Protein AF-A0A8T0E611-F1 (afdb_monomer_lite)

InterPro domains:
  IPR002110 Ankyrin repeat [PF00023] (2-30)
  IPR002110 Ankyrin repeat [PS50088] (1-30)
  IPR002110 Ankyrin repeat [SM00248] (1-27)
  IPR002110 Ankyrin repeat [SM00248] (32-62)
  IPR002110 Ankyrin repeat [SM00248] (132-163)
  IPR036770 Ankyrin repeat-containing domain superfamily [G3DSA:1.25.40.20] (1-209)
  IPR036770 Ankyrin repeat-containing domain superfamily [SSF48403] (2-175)

Secondary structure (DSSP, 8-state):
-HHHHH-TT--HHHHHHHHHTT--TT---TTSS--HHHHHHHSS--HHHHHHHHHTT--SS-SSTT--HHHHHHH-S---TTHHHHHHHHHHH-GGGS-TTHHHHHHHTT--HHHHHHHHHTT--SS---TTS--HHHHHHHSTTTSHHHHHHHHHTT----S-HHHHHHHHHHHHHH---HHHHHHHHHHHHHHHHHH--S---------TT-HHHHHHHHHHHHHHHHHHH-EEE-TTT--EEEHHHHHH--S-HHHHHHHHHHHHHHHHTTS-TTTHHHHHHTS-HHHHHHHHHTS--EEEE-SSS-EEEEPPTTTHHHHHTTS-HHHHHHHHHHS--

Structure (mmCIF, N/CA/C/O backbone):
data_AF-A0A8T0E611-F1
#
_entry.id   AF-A0A8T0E611-F1
#
loop_
_atom_site.group_PDB
_atom_site.id
_atom_site.type_symbol
_atom_site.label_atom_id
_atom_site.label_alt_id
_atom_site.label_comp_id
_atom_site.label_asym_id
_atom_site.label_entity_id
_atom_site.label_seq_id
_atom_site.pdbx_PDB_ins_code
_atom_site.Cartn_x
_atom_site.Cartn_y
_atom_site.Cartn_z
_atom_site.occupancy
_atom_site.B_iso_or_equiv
_atom_site.auth_seq_id
_atom_site.auth_comp_id
_atom_site.auth_asym_id
_atom_site.auth_atom_id
_atom_site.pdbx_PDB_model_num
ATOM 1 N N . MET A 1 1 ? 19.103 -3.761 -31.354 1.00 86.94 1 MET A N 1
ATOM 2 C CA . MET A 1 1 ? 18.089 -3.719 -30.275 1.00 86.94 1 MET A CA 1
ATOM 3 C C . MET A 1 1 ? 18.697 -3.324 -28.928 1.00 86.94 1 MET A C 1
ATOM 5 O O . MET A 1 1 ? 18.517 -2.177 -28.542 1.00 86.94 1 MET A O 1
ATOM 9 N N . HIS A 1 2 ? 19.496 -4.170 -28.261 1.00 87.31 2 HIS A N 1
ATOM 10 C CA . HIS A 1 2 ? 20.087 -3.857 -26.938 1.00 87.31 2 HIS A CA 1
ATOM 11 C C . HIS A 1 2 ? 20.860 -2.527 -26.883 1.00 87.31 2 HIS A C 1
ATOM 13 O O . HIS A 1 2 ? 20.601 -1.705 -26.011 1.00 87.31 2 HIS A O 1
ATOM 19 N N . LEU A 1 3 ? 21.747 -2.264 -27.855 1.00 86.12 3 LEU A N 1
ATOM 20 C CA . LEU A 1 3 ? 22.524 -1.013 -27.910 1.00 86.12 3 LEU A CA 1
ATOM 21 C C . LEU A 1 3 ? 21.644 0.241 -28.025 1.00 86.12 3 LEU A C 1
ATOM 23 O O . LEU A 1 3 ? 21.944 1.270 -27.424 1.00 86.12 3 LEU A O 1
ATOM 27 N N . ALA A 1 4 ? 20.539 0.149 -28.768 1.00 86.31 4 ALA A N 1
ATOM 28 C CA . ALA A 1 4 ? 19.575 1.239 -28.871 1.00 86.31 4 ALA A CA 1
ATOM 29 C C . ALA A 1 4 ? 18.838 1.455 -27.539 1.00 86.31 4 ALA A C 1
ATOM 31 O O . ALA A 1 4 ? 18.597 2.600 -27.163 1.00 86.31 4 ALA A O 1
ATOM 32 N N . ALA A 1 5 ? 18.556 0.376 -26.798 1.00 85.44 5 ALA A N 1
ATOM 33 C CA . ALA A 1 5 ? 17.885 0.438 -25.504 1.00 85.44 5 ALA A CA 1
ATOM 34 C C . ALA A 1 5 ? 18.739 1.085 -24.396 1.00 85.44 5 ALA A C 1
ATOM 36 O O . ALA A 1 5 ? 18.221 1.851 -23.588 1.00 85.44 5 ALA A O 1
ATOM 37 N N . ILE A 1 6 ? 20.055 0.834 -24.382 1.00 83.81 6 ILE A N 1
ATOM 38 C CA . ILE A 1 6 ? 20.980 1.407 -23.382 1.00 83.81 6 ILE A CA 1
ATOM 39 C C . ILE A 1 6 ? 21.506 2.802 -23.749 1.00 83.81 6 ILE A C 1
ATOM 41 O O . ILE A 1 6 ? 22.234 3.419 -22.965 1.00 83.81 6 ILE A O 1
ATOM 45 N N . ASN A 1 7 ? 21.193 3.310 -24.944 1.00 78.06 7 ASN A N 1
ATOM 46 C CA . ASN A 1 7 ? 21.772 4.551 -25.442 1.00 78.06 7 ASN A CA 1
ATOM 47 C C . ASN A 1 7 ? 21.405 5.736 -24.533 1.00 78.06 7 ASN A C 1
ATOM 49 O O . ASN A 1 7 ? 20.235 6.103 -24.401 1.00 78.06 7 ASN A O 1
ATOM 53 N N . LYS A 1 8 ? 22.421 6.402 -23.965 1.00 66.25 8 LYS A N 1
ATOM 54 C CA . LYS A 1 8 ? 22.270 7.562 -23.070 1.00 66.25 8 LYS A CA 1
ATOM 55 C C . LYS A 1 8 ? 21.576 8.760 -23.723 1.00 66.25 8 LYS A C 1
ATOM 57 O O . LYS A 1 8 ? 20.891 9.480 -23.004 1.00 66.25 8 LYS A O 1
ATOM 62 N N . ARG A 1 9 ? 21.640 8.923 -25.050 1.00 66.88 9 ARG A N 1
ATOM 63 C CA . ARG A 1 9 ? 20.983 10.026 -25.784 1.00 66.88 9 ARG A CA 1
ATOM 64 C C . ARG A 1 9 ? 19.496 9.800 -26.060 1.00 66.88 9 ARG A C 1
ATOM 66 O O . ARG A 1 9 ? 18.763 10.759 -26.210 1.00 66.88 9 ARG A O 1
ATOM 73 N N . GLY A 1 10 ? 19.021 8.554 -25.971 1.00 59.50 10 GLY A N 1
ATOM 74 C CA . GLY A 1 10 ? 17.580 8.265 -25.954 1.00 59.50 10 GLY A CA 1
ATOM 75 C C . GLY A 1 10 ? 16.944 8.304 -27.321 1.00 59.50 10 GLY A C 1
ATOM 76 O O . GLY A 1 10 ? 15.850 8.830 -27.466 1.00 59.50 10 GLY A O 1
ATOM 77 N N . ASN A 1 11 ? 17.623 7.726 -28.305 1.00 71.12 11 ASN A N 1
ATOM 78 C CA . ASN A 1 11 ? 17.133 7.701 -29.670 1.00 71.12 11 ASN A CA 1
ATOM 79 C C . ASN A 1 11 ? 16.006 6.666 -29.794 1.00 71.12 11 ASN A C 1
ATOM 81 O O . ASN A 1 11 ? 16.204 5.580 -30.340 1.00 71.12 11 ASN A O 1
ATOM 85 N N . VAL A 1 12 ? 14.825 7.019 -29.281 1.00 84.44 12 VAL A N 1
ATOM 86 C CA . VAL A 1 12 ? 13.564 6.312 -29.540 1.00 84.44 12 VAL A CA 1
ATOM 87 C C . VAL A 1 12 ? 13.392 6.133 -31.045 1.00 84.44 12 VAL A C 1
ATOM 89 O O . VAL A 1 12 ? 12.968 5.073 -31.479 1.00 84.44 12 VAL A O 1
ATOM 92 N N . ASP A 1 13 ? 13.824 7.108 -31.843 1.00 87.44 13 ASP A N 1
ATOM 93 C CA . ASP A 1 13 ? 13.774 7.043 -33.303 1.00 87.44 13 ASP A CA 1
ATOM 94 C C . ASP A 1 13 ? 14.626 5.907 -33.875 1.00 87.44 13 ASP A C 1
ATOM 96 O O . ASP A 1 13 ? 14.167 5.192 -34.760 1.00 87.44 13 ASP A O 1
ATOM 100 N N . ILE A 1 14 ? 15.819 5.651 -33.319 1.00 88.12 14 ILE A N 1
ATOM 101 C CA . ILE A 1 14 ? 16.613 4.474 -33.710 1.00 88.12 14 ILE A CA 1
ATOM 102 C C . ILE A 1 14 ? 15.852 3.198 -33.350 1.00 88.12 14 ILE A C 1
ATOM 104 O O . ILE A 1 14 ? 15.806 2.277 -34.159 1.00 88.12 14 ILE A O 1
ATOM 108 N N . MET A 1 15 ? 15.239 3.134 -32.164 1.00 90.12 15 MET A N 1
ATOM 109 C CA . MET A 1 15 ? 14.447 1.963 -31.781 1.00 90.12 15 MET A CA 1
ATOM 110 C C . MET A 1 15 ? 13.257 1.755 -32.727 1.00 90.12 15 MET A C 1
ATOM 112 O O . MET A 1 15 ? 13.060 0.646 -33.211 1.00 90.12 15 MET A O 1
ATOM 116 N N . LYS A 1 16 ? 12.521 2.819 -33.062 1.00 90.06 16 LYS A N 1
ATOM 117 C CA . LYS A 1 16 ? 11.403 2.792 -34.015 1.00 90.06 16 LYS A CA 1
ATOM 118 C C . LYS A 1 16 ? 11.841 2.320 -35.396 1.00 90.06 16 LYS A C 1
ATOM 120 O O . LYS A 1 16 ? 11.176 1.476 -35.983 1.00 90.06 16 LYS A O 1
ATOM 125 N N . VAL A 1 17 ? 12.968 2.824 -35.904 1.00 91.81 17 VAL A N 1
ATOM 126 C CA . VAL A 1 17 ? 13.537 2.388 -37.188 1.00 91.81 17 VAL A CA 1
ATOM 127 C C . VAL A 1 17 ? 13.903 0.905 -37.135 1.00 91.81 17 VAL A C 1
ATOM 129 O O . VAL A 1 17 ? 13.525 0.160 -38.033 1.00 91.81 17 VAL A O 1
ATOM 132 N N . LEU A 1 18 ? 14.582 0.455 -36.076 1.00 90.94 18 LEU A N 1
ATOM 133 C CA . LEU A 1 18 ? 14.954 -0.953 -35.928 1.00 90.94 18 LEU A CA 1
ATOM 134 C C . LEU A 1 18 ? 13.725 -1.867 -35.892 1.00 90.94 18 LEU A C 1
ATOM 136 O O . LEU A 1 18 ? 13.717 -2.872 -36.592 1.00 90.94 18 LEU A O 1
ATOM 140 N N . ILE A 1 19 ? 12.687 -1.507 -35.134 1.00 92.69 19 ILE A N 1
ATOM 141 C CA . ILE A 1 19 ? 11.427 -2.265 -35.077 1.00 92.69 19 ILE A CA 1
ATOM 142 C C . ILE A 1 19 ? 10.740 -2.269 -36.449 1.00 92.69 19 ILE A C 1
ATOM 144 O O . ILE A 1 19 ? 10.344 -3.328 -36.930 1.00 92.69 19 ILE A O 1
ATOM 148 N N . LYS A 1 20 ? 10.671 -1.112 -37.125 1.00 93.44 20 LYS A N 1
ATOM 149 C CA . LYS A 1 20 ? 10.075 -0.972 -38.465 1.00 93.44 20 LYS A CA 1
ATOM 150 C C . LYS A 1 20 ? 10.719 -1.901 -39.499 1.00 93.44 20 LYS A C 1
ATOM 152 O O . LYS A 1 20 ? 10.018 -2.409 -40.365 1.00 93.44 20 LYS A O 1
ATOM 157 N N . TYR A 1 21 ? 12.028 -2.131 -39.408 1.00 94.44 21 TYR A N 1
ATOM 158 C CA . TYR A 1 21 ? 12.766 -3.033 -40.300 1.00 94.44 21 TYR A CA 1
ATOM 159 C C . TYR A 1 21 ? 12.897 -4.472 -39.754 1.00 94.44 21 TYR A C 1
ATOM 161 O O . TYR A 1 21 ? 13.806 -5.197 -40.149 1.00 94.44 21 TYR A O 1
ATOM 169 N N . GLY A 1 22 ? 12.000 -4.905 -38.858 1.00 90.94 22 GLY A N 1
ATOM 170 C CA . GLY A 1 22 ? 11.921 -6.298 -38.389 1.00 90.94 22 GLY A CA 1
ATOM 171 C C . GLY A 1 22 ? 12.819 -6.636 -37.194 1.00 90.94 22 GLY A C 1
ATOM 172 O O . GLY A 1 22 ? 13.075 -7.805 -36.912 1.00 90.94 22 GLY A O 1
ATOM 173 N N . GLY A 1 23 ? 13.322 -5.633 -36.475 1.00 91.81 23 GLY A N 1
ATOM 174 C CA . GLY A 1 23 ? 14.107 -5.832 -35.261 1.00 91.81 23 GLY A CA 1
ATOM 175 C C . GLY A 1 23 ? 13.299 -6.528 -34.164 1.00 91.81 23 GLY A C 1
ATOM 176 O O . GLY A 1 23 ? 12.267 -6.027 -33.726 1.00 91.81 23 GLY A O 1
ATOM 177 N N . ASN A 1 24 ? 13.802 -7.660 -33.669 1.00 91.88 24 ASN A N 1
ATOM 178 C CA . ASN A 1 24 ? 13.136 -8.432 -32.620 1.00 91.88 24 ASN A CA 1
ATOM 179 C C . ASN A 1 24 ? 13.160 -7.693 -31.263 1.00 91.88 24 ASN A C 1
ATOM 181 O O . ASN A 1 24 ? 14.212 -7.559 -30.631 1.00 91.88 24 ASN A O 1
ATOM 185 N N . VAL A 1 25 ? 11.992 -7.236 -30.798 1.00 92.62 25 VAL A N 1
ATOM 186 C CA . VAL A 1 25 ? 11.807 -6.537 -29.507 1.00 92.62 25 VAL A CA 1
ATOM 187 C C . VAL A 1 25 ? 12.096 -7.410 -28.285 1.00 92.62 25 VAL A C 1
ATOM 189 O O . VAL A 1 25 ? 12.438 -6.883 -27.228 1.00 92.62 25 VAL A O 1
ATOM 192 N N . ASN A 1 26 ? 12.030 -8.731 -28.455 1.00 92.44 26 ASN A N 1
ATOM 193 C CA . ASN A 1 26 ? 12.246 -9.745 -27.425 1.00 92.44 26 ASN A CA 1
ATOM 194 C C . ASN A 1 26 ? 13.590 -10.459 -27.580 1.00 92.44 26 ASN A C 1
ATOM 196 O O . ASN A 1 26 ? 13.797 -11.516 -26.989 1.00 92.44 26 ASN A O 1
ATOM 200 N N . LEU A 1 27 ? 14.505 -9.896 -28.378 1.00 91.62 27 LEU A N 1
ATOM 201 C CA . LEU A 1 27 ? 15.861 -10.418 -28.496 1.00 91.62 27 LEU A CA 1
ATOM 202 C C . LEU A 1 27 ? 16.497 -10.508 -27.104 1.00 91.62 27 LEU A C 1
ATOM 204 O O . LEU A 1 27 ? 16.395 -9.570 -26.320 1.00 91.62 27 LEU A O 1
ATOM 208 N N . VAL A 1 28 ? 17.142 -11.624 -26.792 1.00 90.62 28 VAL A N 1
ATOM 209 C CA . VAL A 1 28 ? 17.915 -11.763 -25.556 1.00 90.62 28 VAL A CA 1
ATOM 210 C C . VAL A 1 28 ? 19.383 -11.452 -25.821 1.00 90.62 28 VAL A C 1
ATOM 212 O O . VAL A 1 28 ? 19.889 -11.653 -26.927 1.00 90.62 28 VAL A O 1
ATOM 215 N N . ASP A 1 29 ? 20.064 -10.917 -24.813 1.00 86.69 29 ASP A N 1
ATOM 216 C CA . ASP A 1 29 ? 21.496 -10.658 -24.884 1.00 86.69 29 ASP A CA 1
ATOM 217 C C . ASP A 1 29 ? 22.313 -11.966 -24.837 1.00 86.69 29 ASP A C 1
ATOM 219 O O . ASP A 1 29 ? 21.770 -13.070 -24.821 1.00 86.69 29 ASP A O 1
ATOM 223 N N . ARG A 1 30 ? 23.648 -11.861 -24.798 1.00 86.81 30 ARG A N 1
ATOM 224 C CA . ARG A 1 30 ? 24.531 -13.044 -24.771 1.00 86.81 30 ARG A CA 1
ATOM 225 C C . ARG A 1 30 ? 24.310 -13.946 -23.554 1.00 86.81 30 ARG A C 1
ATOM 227 O O . ARG A 1 30 ? 24.648 -15.120 -23.628 1.00 86.81 30 ARG A O 1
ATOM 234 N N . SER A 1 31 ? 23.785 -13.405 -22.454 1.00 83.56 31 SER A N 1
ATOM 235 C CA . SER A 1 31 ? 23.473 -14.189 -21.256 1.00 83.56 31 SER A CA 1
ATOM 236 C C . SER A 1 31 ? 22.164 -14.970 -21.386 1.00 83.56 31 SER A C 1
ATOM 238 O O . SER A 1 31 ? 21.896 -15.850 -20.577 1.00 83.56 31 SER A O 1
ATOM 240 N N . GLY A 1 32 ? 21.333 -14.637 -22.378 1.00 83.75 32 GLY A N 1
ATOM 241 C CA . GLY A 1 32 ? 19.985 -15.176 -22.517 1.00 83.75 32 GLY A CA 1
ATOM 242 C C . GLY A 1 32 ? 18.980 -14.584 -21.526 1.00 83.75 32 GLY A C 1
ATOM 243 O O . GLY A 1 32 ? 17.798 -14.892 -21.623 1.00 83.75 32 GLY A O 1
ATOM 244 N N . CYS A 1 33 ? 19.411 -13.723 -20.597 1.00 82.75 33 CYS A N 1
ATOM 245 C CA . CYS A 1 33 ? 18.589 -13.258 -19.479 1.00 82.75 33 CYS A CA 1
ATOM 246 C C . CYS A 1 33 ? 17.993 -11.862 -19.683 1.00 82.75 33 CYS A C 1
ATOM 248 O O . CYS A 1 33 ? 17.005 -11.530 -19.030 1.00 82.75 33 CYS A O 1
ATOM 250 N N . ILE A 1 34 ? 18.582 -11.023 -20.543 1.00 86.06 34 ILE A N 1
ATOM 251 C CA . ILE A 1 34 ? 18.223 -9.601 -20.630 1.00 86.06 34 ILE A CA 1
ATOM 252 C C . ILE A 1 34 ? 17.588 -9.292 -21.983 1.00 86.06 34 ILE A C 1
ATOM 254 O O . ILE A 1 34 ? 18.196 -9.554 -23.014 1.00 86.06 34 ILE A O 1
ATOM 258 N N . THR A 1 35 ? 16.404 -8.672 -21.989 1.00 90.94 35 THR A N 1
ATOM 259 C CA . THR A 1 35 ? 15.732 -8.155 -23.197 1.00 90.94 35 THR A CA 1
ATOM 260 C C . THR A 1 35 ? 15.985 -6.646 -23.380 1.00 90.94 35 THR A C 1
ATOM 262 O O . THR A 1 35 ? 16.411 -5.967 -22.436 1.00 90.94 35 THR A O 1
ATOM 265 N N . PRO A 1 36 ? 15.710 -6.056 -24.564 1.00 90.56 36 PRO A N 1
ATOM 266 C CA . PRO A 1 36 ? 15.762 -4.611 -24.770 1.00 90.56 36 PRO A CA 1
ATOM 267 C C . PRO A 1 36 ? 14.963 -3.820 -23.731 1.00 90.56 36 PRO A C 1
ATOM 269 O O . PRO A 1 36 ? 15.430 -2.772 -23.285 1.00 90.56 36 PRO A O 1
ATOM 272 N N . LEU A 1 37 ? 13.803 -4.332 -23.309 1.00 91.12 37 LEU A N 1
ATOM 273 C CA . LEU A 1 37 ? 12.993 -3.714 -22.261 1.00 91.12 37 LEU A CA 1
ATOM 274 C C . LEU A 1 37 ? 13.735 -3.686 -20.919 1.00 91.12 37 LEU A C 1
ATOM 276 O O . LEU A 1 37 ? 13.868 -2.617 -20.327 1.00 91.12 37 LEU A O 1
ATOM 280 N N . LEU A 1 38 ? 14.287 -4.819 -20.474 1.00 89.12 38 LEU A N 1
ATOM 281 C CA . LEU A 1 38 ? 15.023 -4.904 -19.205 1.00 89.12 38 LEU A CA 1
ATOM 282 C C . LEU A 1 38 ? 16.253 -3.974 -19.193 1.00 89.12 38 LEU A C 1
ATOM 284 O O . LEU A 1 38 ? 16.520 -3.300 -18.198 1.00 89.12 38 LEU A O 1
ATOM 288 N N . HIS A 1 39 ? 16.958 -3.828 -20.321 1.00 87.50 39 HIS A N 1
ATOM 289 C CA . HIS A 1 39 ? 18.024 -2.828 -20.443 1.00 87.50 39 HIS A CA 1
ATOM 290 C C . HIS A 1 39 ? 17.529 -1.387 -20.316 1.00 87.50 39 HIS A C 1
ATOM 292 O O . HIS A 1 39 ? 18.175 -0.589 -19.631 1.00 87.50 39 HIS A O 1
ATOM 298 N N . ALA A 1 40 ? 16.418 -1.045 -20.971 1.00 87.69 40 ALA A N 1
ATOM 299 C CA . ALA A 1 40 ? 15.836 0.291 -20.895 1.00 87.69 40 ALA A CA 1
ATOM 300 C C . ALA A 1 40 ? 15.398 0.633 -19.459 1.00 87.69 40 ALA A C 1
ATOM 302 O O . ALA A 1 40 ? 15.594 1.764 -19.010 1.00 87.69 40 ALA A O 1
ATOM 303 N N . LEU A 1 41 ? 14.885 -0.355 -18.718 1.00 87.38 41 LEU A N 1
ATOM 304 C CA . LEU A 1 41 ? 14.546 -0.228 -17.299 1.00 87.38 41 LEU A CA 1
ATOM 305 C C . LEU A 1 41 ? 15.803 -0.060 -16.436 1.00 87.38 41 LEU A C 1
ATOM 307 O O . LEU A 1 41 ? 15.844 0.799 -15.569 1.00 87.38 41 LEU A O 1
ATOM 311 N N . SER A 1 42 ? 16.897 -0.759 -16.735 1.00 81.94 42 SER A N 1
ATOM 312 C CA . SER A 1 42 ? 18.145 -0.618 -15.968 1.00 81.94 42 SER A CA 1
ATOM 313 C C . SER A 1 42 ? 18.835 0.761 -16.096 1.00 81.94 42 SER A C 1
ATOM 315 O O . SER A 1 42 ? 19.728 1.085 -15.310 1.00 81.94 42 SER A O 1
ATOM 317 N N . LYS A 1 43 ? 18.474 1.599 -17.088 1.00 73.69 43 LYS A N 1
ATOM 318 C CA . LYS A 1 43 ? 19.188 2.854 -17.415 1.00 73.69 43 LYS A CA 1
ATOM 319 C C . LYS A 1 43 ? 18.261 4.075 -17.537 1.00 73.69 43 LYS A C 1
ATOM 321 O O . LYS A 1 43 ? 17.714 4.344 -18.602 1.00 73.69 43 LYS A O 1
ATOM 326 N N . ARG A 1 44 ? 18.211 4.909 -16.483 1.00 68.12 44 ARG A N 1
ATOM 327 C CA . ARG A 1 44 ? 17.623 6.278 -16.453 1.00 68.12 44 ARG A CA 1
ATOM 328 C C . ARG A 1 44 ? 16.171 6.408 -16.973 1.00 68.12 44 ARG A C 1
ATOM 330 O O . ARG A 1 44 ? 15.765 7.513 -17.318 1.00 68.12 44 ARG A O 1
ATOM 337 N N . TYR A 1 45 ? 15.409 5.313 -17.013 1.00 67.75 45 TYR A N 1
ATOM 338 C CA . TYR A 1 45 ? 13.959 5.251 -17.259 1.00 67.75 45 TYR A CA 1
ATOM 339 C C . TYR A 1 45 ? 13.444 6.174 -18.366 1.00 67.75 45 TYR A C 1
ATOM 341 O O . TYR A 1 45 ? 12.753 7.167 -18.129 1.00 67.75 45 TYR A O 1
ATOM 349 N N . LYS A 1 46 ? 13.759 5.839 -19.617 1.00 79.44 46 LYS A N 1
ATOM 350 C CA . LYS A 1 46 ? 13.221 6.577 -20.765 1.00 79.44 46 LYS A CA 1
ATOM 351 C C . LYS A 1 46 ? 11.799 6.135 -21.029 1.00 79.44 46 LYS A C 1
ATOM 353 O O . LYS A 1 46 ? 11.577 5.256 -21.856 1.00 79.44 46 LYS A O 1
ATOM 358 N N . ILE A 1 47 ? 10.851 6.762 -20.340 1.00 85.50 47 ILE A N 1
ATOM 359 C CA . ILE A 1 47 ? 9.430 6.408 -20.415 1.00 85.50 47 ILE A CA 1
ATOM 360 C C . ILE A 1 47 ? 8.934 6.293 -21.863 1.00 85.50 47 ILE A C 1
ATOM 362 O O . ILE A 1 47 ? 8.262 5.326 -22.193 1.00 85.50 47 ILE A O 1
ATOM 366 N N . VAL A 1 48 ? 9.338 7.203 -22.757 1.00 88.06 48 VAL A N 1
ATOM 367 C CA . VAL A 1 48 ? 8.938 7.165 -24.177 1.00 88.06 48 VAL A CA 1
ATOM 368 C C . VAL A 1 48 ? 9.460 5.909 -24.884 1.00 88.06 48 VAL A C 1
ATOM 370 O O . VAL A 1 48 ? 8.722 5.270 -25.625 1.00 88.06 48 VAL A O 1
ATOM 373 N N . LEU A 1 49 ? 10.712 5.517 -24.625 1.00 89.06 49 LEU A N 1
ATOM 374 C CA . LEU A 1 49 ? 11.293 4.289 -25.172 1.00 89.06 49 LEU A CA 1
ATOM 375 C C . LEU A 1 49 ? 10.598 3.044 -24.610 1.00 89.06 49 LEU A C 1
ATOM 377 O O . LEU A 1 49 ? 10.323 2.113 -25.356 1.00 89.06 49 LEU A O 1
ATOM 381 N N . ILE A 1 50 ? 10.322 3.032 -23.304 1.00 90.00 50 ILE A N 1
ATOM 382 C CA . ILE A 1 50 ? 9.654 1.918 -22.622 1.00 90.00 50 ILE A CA 1
ATOM 383 C C . ILE A 1 50 ? 8.240 1.736 -23.180 1.00 90.00 50 ILE A C 1
ATOM 385 O O . ILE A 1 50 ? 7.884 0.630 -23.573 1.00 90.00 50 ILE A O 1
ATOM 389 N N . LYS A 1 51 ? 7.471 2.825 -23.305 1.00 90.25 51 LYS A N 1
ATOM 390 C CA . LYS A 1 51 ? 6.137 2.814 -23.921 1.00 90.25 51 LYS A CA 1
ATOM 391 C C . LYS A 1 51 ? 6.177 2.295 -25.352 1.00 90.25 51 LYS A C 1
ATOM 393 O O . LYS A 1 51 ? 5.342 1.478 -25.720 1.00 90.25 51 LYS A O 1
ATOM 398 N N . GLU A 1 52 ? 7.157 2.728 -26.143 1.00 91.00 52 GLU A N 1
ATOM 399 C CA . GLU A 1 52 ? 7.323 2.241 -27.513 1.00 91.00 52 GLU A CA 1
ATOM 400 C C . GLU A 1 52 ? 7.628 0.736 -27.544 1.00 91.00 52 GLU A C 1
ATOM 402 O O . GLU A 1 52 ? 7.019 0.006 -28.319 1.00 91.00 52 GLU A O 1
ATOM 407 N N . LEU A 1 53 ? 8.521 0.242 -26.681 1.00 91.62 53 LEU A N 1
ATOM 408 C CA . LEU A 1 53 ? 8.836 -1.188 -26.599 1.00 91.62 53 LEU A CA 1
ATOM 409 C C . LEU A 1 53 ? 7.608 -2.019 -26.201 1.00 91.62 53 LEU A C 1
ATOM 411 O O . LEU A 1 53 ? 7.304 -2.998 -26.877 1.00 91.62 53 LEU A O 1
ATOM 415 N N . ILE A 1 54 ? 6.876 -1.610 -25.159 1.00 92.12 54 ILE A N 1
ATOM 416 C CA . ILE A 1 54 ? 5.658 -2.301 -24.703 1.00 92.12 54 ILE A CA 1
ATOM 417 C C . ILE A 1 54 ? 4.599 -2.309 -25.813 1.00 92.12 54 ILE A C 1
ATOM 419 O O . ILE A 1 54 ? 4.052 -3.362 -26.133 1.00 92.12 54 ILE A O 1
ATOM 423 N N . LYS A 1 55 ? 4.369 -1.163 -26.471 1.00 91.94 55 LYS A N 1
ATOM 424 C CA . LYS A 1 55 ? 3.411 -1.037 -27.582 1.00 91.94 55 LYS A CA 1
ATOM 425 C C . LYS A 1 55 ? 3.733 -1.971 -28.751 1.00 91.94 55 LYS A C 1
ATOM 427 O O . LYS A 1 55 ? 2.818 -2.450 -29.412 1.00 91.94 55 LYS A O 1
ATOM 432 N N . ASN A 1 56 ? 5.013 -2.234 -29.002 1.00 92.00 56 ASN A N 1
ATOM 433 C CA . ASN A 1 56 ? 5.465 -3.132 -30.063 1.00 92.00 56 ASN A CA 1
ATOM 434 C C . ASN A 1 56 ? 5.653 -4.589 -29.587 1.00 92.00 56 ASN A C 1
ATOM 436 O O . ASN A 1 56 ? 6.349 -5.355 -30.247 1.00 92.00 56 ASN A O 1
ATOM 440 N N . GLY A 1 57 ? 5.042 -4.988 -28.464 1.00 90.38 57 GLY A N 1
ATOM 441 C CA . GLY A 1 57 ? 4.999 -6.386 -28.019 1.00 90.38 57 GLY A CA 1
ATOM 442 C C . GLY A 1 57 ? 6.227 -6.854 -27.235 1.00 90.38 57 GLY A C 1
ATOM 443 O O . GLY A 1 57 ? 6.545 -8.047 -27.243 1.00 90.38 57 GLY A O 1
ATOM 444 N N . ALA A 1 58 ? 6.941 -5.940 -26.568 1.00 91.81 58 ALA A N 1
ATOM 445 C CA . ALA A 1 58 ? 7.995 -6.334 -25.641 1.00 91.81 58 ALA A CA 1
ATOM 446 C C . ALA A 1 58 ? 7.422 -7.178 -24.489 1.00 91.81 58 ALA A C 1
ATOM 448 O O . ALA A 1 58 ? 6.488 -6.776 -23.797 1.00 91.81 58 ALA A O 1
ATOM 449 N N . SER A 1 59 ? 8.022 -8.344 -24.277 1.00 88.31 59 SER A N 1
ATOM 450 C CA . SER A 1 59 ? 7.672 -9.301 -23.239 1.00 88.31 59 SER A CA 1
ATOM 451 C C . SER A 1 59 ? 7.903 -8.698 -21.860 1.00 88.31 59 SER A C 1
ATOM 453 O O . SER A 1 59 ? 9.005 -8.247 -21.538 1.00 88.31 59 SER A O 1
ATOM 455 N N . LEU A 1 60 ? 6.856 -8.747 -21.038 1.00 87.25 60 LEU A N 1
ATOM 456 C CA . LEU A 1 60 ? 6.898 -8.350 -19.634 1.00 87.25 60 LEU A CA 1
ATOM 457 C C . LEU A 1 60 ? 7.352 -9.494 -18.717 1.00 87.25 60 LEU A C 1
ATOM 459 O O . LEU A 1 60 ? 7.724 -9.250 -17.577 1.00 87.25 60 LEU A O 1
ATOM 463 N N . SER A 1 61 ? 7.390 -10.734 -19.199 1.00 80.19 61 SER A N 1
ATOM 464 C CA . SER A 1 61 ? 8.129 -11.799 -18.521 1.00 80.19 61 SER A CA 1
ATOM 465 C C . SER A 1 61 ? 9.603 -11.705 -18.893 1.00 80.19 61 SER A C 1
ATOM 467 O O . SER A 1 61 ? 9.932 -11.575 -20.080 1.00 80.19 61 SER A O 1
ATOM 469 N N . ALA A 1 62 ? 10.499 -11.792 -17.910 1.00 69.00 62 ALA A N 1
ATOM 470 C CA . ALA A 1 62 ? 11.899 -11.995 -18.237 1.00 69.00 62 ALA A CA 1
ATOM 471 C C . ALA A 1 62 ? 12.145 -13.455 -18.653 1.00 69.00 62 ALA A C 1
ATOM 473 O O . ALA A 1 62 ? 11.427 -14.358 -18.220 1.00 69.00 62 ALA A O 1
ATOM 474 N N . PRO A 1 63 ? 13.197 -13.702 -19.446 1.00 69.12 63 PRO A N 1
ATOM 475 C CA . PRO A 1 63 ? 13.666 -15.054 -19.737 1.00 69.12 63 PRO A CA 1
ATOM 476 C C . PRO A 1 63 ? 14.131 -15.811 -18.481 1.00 69.12 63 PRO A C 1
ATOM 478 O O . PRO A 1 63 ? 14.043 -17.034 -18.420 1.00 69.12 63 PRO A O 1
ATOM 481 N N . SER A 1 64 ? 14.639 -15.083 -17.478 1.00 71.62 64 SER A N 1
ATOM 482 C CA . SER A 1 64 ? 15.075 -15.634 -16.193 1.00 71.62 64 SER A CA 1
ATOM 483 C C . SER A 1 64 ? 13.976 -15.502 -15.144 1.00 71.62 64 SER A C 1
ATOM 485 O O . SER A 1 64 ? 13.378 -14.440 -15.009 1.00 71.62 64 SER A O 1
ATOM 487 N N . LYS A 1 65 ? 13.773 -16.549 -14.336 1.00 64.50 65 LYS A N 1
ATOM 488 C CA . LYS A 1 65 ? 12.793 -16.559 -13.233 1.00 64.50 65 LYS A CA 1
ATOM 489 C C . LYS A 1 65 ? 13.066 -15.508 -12.149 1.00 64.50 65 LYS A C 1
ATOM 491 O O . LYS A 1 65 ? 12.158 -15.181 -11.398 1.00 64.50 65 LYS A O 1
ATOM 496 N N . PHE A 1 66 ? 14.301 -15.014 -12.055 1.00 65.19 66 PHE A N 1
ATOM 497 C CA . PHE A 1 66 ? 14.735 -14.091 -10.999 1.00 65.19 66 PHE A CA 1
ATOM 498 C C . PHE A 1 66 ? 14.643 -12.616 -11.385 1.00 65.19 66 PHE A C 1
ATOM 500 O O . PHE A 1 66 ? 14.789 -11.754 -10.529 1.00 65.19 66 PHE A O 1
ATOM 507 N N . LEU A 1 67 ? 14.442 -12.311 -12.667 1.00 73.62 67 LEU A N 1
ATOM 508 C CA . LEU A 1 67 ? 14.344 -10.936 -13.135 1.00 73.62 67 LEU A CA 1
ATOM 509 C C . LEU A 1 67 ? 12.896 -10.677 -13.525 1.00 73.62 67 LEU A C 1
ATOM 511 O O . LEU A 1 67 ? 12.305 -11.435 -14.280 1.00 73.62 67 LEU A O 1
ATOM 515 N N . SER A 1 68 ? 12.310 -9.595 -13.042 1.00 84.69 68 SER A N 1
ATOM 516 C CA . SER A 1 68 ? 11.077 -9.059 -13.603 1.00 84.69 68 SER A CA 1
ATOM 517 C C . SER A 1 68 ? 11.321 -7.601 -13.982 1.00 84.69 68 SER A C 1
ATOM 519 O O . SER A 1 68 ? 12.192 -6.945 -13.405 1.00 84.69 68 SER A O 1
ATOM 521 N N . PRO A 1 69 ? 10.588 -7.049 -14.963 1.00 88.19 69 PRO A N 1
ATOM 522 C CA . PRO A 1 69 ? 10.629 -5.620 -15.241 1.00 88.19 69 PRO A CA 1
ATOM 523 C C . PRO A 1 69 ? 10.496 -4.767 -13.976 1.00 88.19 69 PRO A C 1
ATOM 525 O O . PRO A 1 69 ? 11.214 -3.782 -13.838 1.00 88.19 69 PRO A O 1
ATOM 528 N N . LEU A 1 70 ? 9.624 -5.175 -13.046 1.00 89.81 70 LEU A N 1
ATOM 529 C CA . LEU A 1 70 ? 9.406 -4.472 -11.788 1.00 89.81 70 LEU A CA 1
ATOM 530 C C . LEU A 1 70 ? 10.571 -4.658 -10.803 1.00 89.81 70 LEU A C 1
ATOM 532 O O . LEU A 1 70 ? 11.004 -3.670 -10.216 1.00 89.81 70 LEU A O 1
ATOM 536 N N . SER A 1 71 ? 11.142 -5.864 -10.675 1.00 88.94 71 SER A N 1
ATOM 537 C CA . SER A 1 71 ? 12.290 -6.098 -9.784 1.00 88.94 71 SER A CA 1
ATOM 538 C C . SER A 1 71 ? 13.508 -5.280 -10.214 1.00 88.94 71 SER A C 1
ATOM 540 O O . SER A 1 71 ? 14.164 -4.672 -9.377 1.00 88.94 71 SER A O 1
ATOM 542 N N . ILE A 1 72 ? 13.746 -5.125 -11.524 1.00 88.19 72 ILE A N 1
ATOM 543 C CA . ILE A 1 72 ? 14.823 -4.260 -12.034 1.00 88.19 72 ILE A CA 1
ATOM 544 C C . ILE A 1 72 ? 14.609 -2.795 -11.641 1.00 88.19 72 ILE A C 1
ATOM 546 O O . ILE A 1 72 ? 15.587 -2.095 -11.394 1.00 88.19 72 ILE A O 1
ATOM 550 N N . LEU A 1 73 ? 13.367 -2.302 -11.594 1.00 89.25 73 LEU A N 1
ATOM 551 C CA . LEU A 1 73 ? 13.090 -0.930 -11.147 1.00 89.25 73 LEU A CA 1
ATOM 552 C C . LEU A 1 73 ? 13.400 -0.747 -9.658 1.00 89.25 73 LEU A C 1
ATOM 554 O O . LEU A 1 73 ? 13.927 0.296 -9.279 1.00 89.25 73 LEU A O 1
ATOM 558 N N . ILE A 1 74 ? 13.084 -1.758 -8.847 1.00 90.44 74 ILE A N 1
ATOM 559 C CA . ILE A 1 74 ? 13.254 -1.772 -7.386 1.00 90.44 74 ILE A CA 1
ATOM 560 C C . ILE A 1 74 ? 14.726 -1.959 -6.987 1.00 90.44 74 ILE A C 1
ATOM 562 O O . ILE A 1 74 ? 15.223 -1.316 -6.067 1.00 90.44 74 ILE A O 1
ATOM 566 N N . GLU A 1 75 ? 15.466 -2.800 -7.701 1.00 88.06 75 GLU A N 1
ATOM 567 C CA . GLU A 1 75 ? 16.898 -3.021 -7.461 1.00 88.06 75 GLU A CA 1
ATOM 568 C C . GLU A 1 75 ? 17.769 -1.852 -7.952 1.00 88.06 75 GLU A C 1
ATOM 570 O O . GLU A 1 75 ? 18.946 -1.719 -7.597 1.00 88.06 75 GLU A O 1
ATOM 575 N N . ASN A 1 76 ? 17.221 -0.983 -8.800 1.00 81.25 76 ASN A N 1
ATOM 576 C CA . ASN A 1 76 ? 17.978 0.091 -9.417 1.00 81.25 76 ASN A CA 1
ATOM 577 C C . ASN A 1 76 ? 18.093 1.305 -8.489 1.00 81.25 76 ASN A C 1
ATOM 579 O O . ASN A 1 76 ? 17.115 1.869 -8.018 1.00 81.25 76 ASN A O 1
ATOM 583 N N . ARG A 1 77 ? 19.324 1.781 -8.284 1.00 76.56 77 ARG A N 1
ATOM 584 C CA . ARG A 1 77 ? 19.624 2.924 -7.404 1.00 76.56 77 ARG A CA 1
ATOM 585 C C . ARG A 1 77 ? 19.351 4.295 -8.035 1.00 76.56 77 ARG A C 1
ATOM 587 O O . ARG A 1 77 ? 19.567 5.318 -7.394 1.00 76.56 77 ARG A O 1
ATOM 594 N N . CYS A 1 78 ? 18.948 4.352 -9.304 1.00 77.94 78 CYS A N 1
ATOM 595 C CA . CYS A 1 78 ? 18.779 5.599 -10.057 1.00 77.94 78 CYS A CA 1
ATOM 596 C C . CYS A 1 78 ? 17.306 5.956 -10.282 1.00 77.94 78 CYS A C 1
ATOM 598 O O . CYS A 1 78 ? 16.857 6.013 -11.426 1.00 77.94 78 CYS A O 1
ATOM 600 N N . TYR A 1 79 ? 16.576 6.234 -9.204 1.00 82.69 79 TYR A N 1
ATOM 601 C CA . TYR A 1 79 ? 15.193 6.713 -9.245 1.00 82.69 79 TYR A CA 1
ATOM 602 C C . TYR A 1 79 ? 15.063 8.093 -9.901 1.00 82.69 79 TYR A C 1
ATOM 604 O O . TYR A 1 79 ? 15.875 8.988 -9.677 1.00 82.69 79 TYR A O 1
ATOM 612 N N . SER A 1 80 ? 14.033 8.272 -10.728 1.00 84.31 80 SER A N 1
ATOM 613 C CA . SER A 1 80 ? 13.677 9.566 -11.327 1.00 84.31 80 SER A CA 1
ATOM 614 C C . SER A 1 80 ? 12.166 9.800 -11.296 1.00 84.31 80 SER A C 1
ATOM 616 O O . SER A 1 80 ? 11.396 8.879 -11.013 1.00 84.31 80 SER A O 1
ATOM 618 N N . ILE A 1 81 ? 11.729 11.008 -11.667 1.00 83.94 81 ILE A N 1
ATOM 619 C CA . ILE A 1 81 ? 10.305 11.363 -11.816 1.00 83.94 81 ILE A CA 1
ATOM 620 C C . ILE A 1 81 ? 9.548 10.440 -12.790 1.00 83.94 81 ILE A C 1
ATOM 622 O O . ILE A 1 81 ? 8.328 10.338 -12.743 1.00 83.94 81 ILE A O 1
ATOM 626 N N . HIS A 1 82 ? 10.264 9.726 -13.663 1.00 86.44 82 HIS A N 1
ATOM 627 C CA . HIS A 1 82 ? 9.668 8.785 -14.608 1.00 86.44 82 HIS A CA 1
ATOM 628 C C . HIS A 1 82 ? 9.454 7.382 -14.030 1.00 86.44 82 HIS A C 1
ATOM 630 O O . HIS A 1 82 ? 8.780 6.588 -14.674 1.00 86.44 82 HIS A O 1
ATOM 636 N N . THR A 1 83 ? 9.979 7.069 -12.839 1.00 89.12 83 THR A N 1
ATOM 637 C CA . THR A 1 83 ? 9.867 5.721 -12.248 1.00 89.12 83 THR A CA 1
ATOM 638 C C . THR A 1 83 ? 8.408 5.330 -12.024 1.00 89.12 83 THR A C 1
ATOM 640 O O . THR A 1 83 ? 7.984 4.284 -12.499 1.00 89.12 83 THR A O 1
ATOM 643 N N . VAL A 1 84 ? 7.623 6.195 -11.374 1.00 92.00 84 VAL A N 1
ATOM 644 C CA . VAL A 1 84 ? 6.196 5.948 -11.100 1.00 92.00 84 VAL A CA 1
ATOM 645 C C . VAL A 1 84 ? 5.390 5.772 -12.395 1.00 92.00 84 VAL A C 1
ATOM 647 O O . VAL A 1 84 ? 4.753 4.731 -12.542 1.00 92.00 84 VAL A O 1
ATOM 650 N N . PRO A 1 85 ? 5.491 6.670 -13.399 1.00 92.56 85 PRO A N 1
ATOM 651 C CA . PRO A 1 85 ? 4.857 6.448 -14.699 1.00 92.56 85 PRO A CA 1
ATOM 652 C C . PRO A 1 85 ? 5.251 5.134 -15.383 1.00 92.56 85 PRO A C 1
ATOM 654 O O . PRO A 1 85 ? 4.438 4.550 -16.095 1.00 92.56 85 PRO A O 1
ATOM 657 N N . VAL A 1 86 ? 6.493 4.667 -15.208 1.00 90.94 86 VAL A N 1
ATOM 658 C CA . VAL A 1 86 ? 6.925 3.370 -15.747 1.00 90.94 86 VAL A CA 1
ATOM 659 C C . VAL A 1 86 ? 6.259 2.217 -14.995 1.00 90.94 86 VAL A C 1
ATOM 661 O O . VAL A 1 86 ? 5.767 1.305 -15.652 1.00 90.94 86 VAL A O 1
ATOM 664 N N . ILE A 1 87 ? 6.213 2.253 -13.658 1.00 92.69 87 ILE A N 1
ATOM 665 C CA . ILE A 1 87 ? 5.535 1.234 -12.835 1.00 92.69 87 ILE A CA 1
ATOM 666 C C . ILE A 1 87 ? 4.063 1.129 -13.243 1.00 92.69 87 ILE A C 1
ATOM 668 O O . ILE A 1 87 ? 3.592 0.039 -13.562 1.00 92.69 87 ILE A O 1
ATOM 672 N N . GLN A 1 88 ? 3.376 2.268 -13.331 1.00 93.38 88 GLN A N 1
ATOM 673 C CA . GLN A 1 88 ? 1.978 2.350 -13.756 1.00 93.38 88 GLN A CA 1
ATOM 674 C C . GLN A 1 88 ? 1.765 1.766 -15.153 1.00 93.38 88 GLN A C 1
ATOM 676 O O . GLN A 1 88 ? 0.833 0.996 -15.370 1.00 93.38 88 GLN A O 1
ATOM 681 N N . GLU A 1 89 ? 2.633 2.100 -16.113 1.00 92.25 89 GLU A N 1
ATOM 682 C CA . GLU A 1 89 ? 2.518 1.564 -17.468 1.00 92.25 89 GLU A CA 1
ATOM 683 C C . GLU A 1 89 ? 2.748 0.046 -17.489 1.00 92.25 89 GLU A C 1
ATOM 685 O O . GLU A 1 89 ? 1.992 -0.668 -18.136 1.00 92.25 89 GLU A O 1
ATOM 690 N N . LEU A 1 90 ? 3.743 -0.474 -16.765 1.00 92.19 90 LEU A N 1
ATOM 691 C CA . LEU A 1 90 ? 4.012 -1.914 -16.709 1.00 92.19 90 LEU A CA 1
ATOM 692 C C . LEU A 1 90 ? 2.835 -2.690 -16.105 1.00 92.19 90 LEU A C 1
ATOM 694 O O . LEU A 1 90 ? 2.382 -3.673 -16.694 1.00 92.19 90 LEU A O 1
ATOM 698 N N . LEU A 1 91 ? 2.317 -2.225 -14.967 1.00 92.69 91 LEU A N 1
ATOM 699 C CA . LEU A 1 91 ? 1.218 -2.878 -14.254 1.00 92.69 91 LEU A CA 1
ATOM 700 C C . LEU A 1 91 ? -0.113 -2.763 -14.996 1.00 92.69 91 LEU A C 1
ATOM 702 O O . LEU A 1 91 ? -0.914 -3.692 -14.954 1.00 92.69 91 LEU A O 1
ATOM 706 N N . LYS A 1 92 ? -0.311 -1.695 -15.776 1.00 92.88 92 LYS A N 1
ATOM 707 C CA . LYS A 1 92 ? -1.457 -1.569 -16.684 1.00 92.88 92 LYS A CA 1
ATOM 708 C C . LYS A 1 92 ? -1.525 -2.706 -17.711 1.00 92.88 92 LYS A C 1
ATOM 710 O O . LYS A 1 92 ? -2.619 -3.175 -18.010 1.00 92.88 92 LYS A O 1
ATOM 715 N N . TYR A 1 93 ? -0.392 -3.120 -18.285 1.00 90.75 93 TYR A N 1
ATOM 716 C CA . TYR A 1 93 ? -0.362 -4.205 -19.281 1.00 90.75 93 TYR A CA 1
ATOM 717 C C . TYR A 1 93 ? -0.250 -5.594 -18.651 1.00 90.75 93 TYR A C 1
ATOM 719 O O . TYR A 1 93 ? -0.700 -6.566 -19.253 1.00 90.75 93 TYR A O 1
ATOM 727 N N . ASN A 1 94 ? 0.356 -5.707 -17.468 1.00 89.69 94 ASN A N 1
ATOM 728 C CA . ASN A 1 94 ? 0.429 -6.964 -16.737 1.00 89.69 94 ASN A CA 1
ATOM 729 C C . ASN A 1 94 ? 0.415 -6.726 -15.216 1.00 89.69 94 ASN A C 1
ATOM 731 O O . ASN A 1 94 ? 1.482 -6.567 -14.613 1.00 89.69 94 ASN A O 1
ATOM 735 N N . PRO A 1 95 ? -0.771 -6.771 -14.581 1.00 88.00 95 PRO A N 1
ATOM 736 C CA . PRO A 1 95 ? -0.901 -6.653 -13.128 1.00 88.00 95 PRO A CA 1
ATOM 737 C C . PRO A 1 95 ? -0.146 -7.749 -12.363 1.00 88.00 95 PRO A C 1
ATOM 739 O O . PRO A 1 95 ? 0.335 -7.513 -11.261 1.00 88.00 95 PRO A O 1
ATOM 742 N N . GLY A 1 96 ? 0.036 -8.930 -12.969 1.00 87.69 96 GLY A N 1
ATOM 743 C CA . GLY A 1 96 ? 0.770 -10.053 -12.375 1.00 87.69 96 GLY A CA 1
ATOM 744 C C . GLY A 1 96 ? 2.278 -9.823 -12.223 1.00 87.69 96 GLY A C 1
ATOM 745 O O . GLY A 1 96 ? 2.968 -10.678 -11.674 1.00 87.69 96 GLY A O 1
ATOM 746 N N . LEU A 1 97 ? 2.808 -8.687 -12.693 1.00 88.50 97 LEU A N 1
ATOM 747 C CA . LEU A 1 97 ? 4.172 -8.256 -12.370 1.00 88.50 97 LEU A CA 1
ATOM 748 C C . LEU A 1 97 ? 4.331 -7.851 -10.905 1.00 88.50 97 LEU A C 1
ATOM 750 O O . LEU A 1 97 ? 5.462 -7.835 -10.421 1.00 88.50 97 LEU A O 1
ATOM 754 N N . LEU A 1 98 ? 3.237 -7.499 -10.223 1.00 89.06 98 LEU A N 1
ATOM 755 C CA . LEU A 1 98 ? 3.249 -7.211 -8.798 1.00 89.06 98 LEU A CA 1
ATOM 756 C C . LEU A 1 98 ? 3.369 -8.528 -8.029 1.00 89.06 98 LEU A C 1
ATOM 758 O O . LEU A 1 98 ? 2.389 -9.217 -7.756 1.00 89.06 98 LEU A O 1
ATOM 762 N N . TYR A 1 99 ? 4.610 -8.916 -7.763 1.00 90.50 99 TYR A N 1
ATOM 763 C CA . TYR A 1 99 ? 4.931 -10.181 -7.122 1.00 90.50 99 TYR A CA 1
ATOM 764 C C . TYR A 1 99 ? 4.848 -10.077 -5.599 1.00 90.50 99 TYR A C 1
ATOM 766 O O . TYR A 1 99 ? 4.897 -8.997 -5.014 1.00 90.50 99 TYR A O 1
ATOM 774 N N . ARG A 1 100 ? 4.752 -11.245 -4.961 1.00 87.38 100 ARG A N 1
ATOM 775 C CA . ARG A 1 100 ? 4.512 -11.398 -3.523 1.00 87.38 100 ARG A CA 1
ATOM 776 C C . ARG A 1 100 ? 5.510 -10.604 -2.667 1.00 87.38 100 ARG A C 1
ATOM 778 O O . ARG A 1 100 ? 5.107 -9.822 -1.819 1.00 87.38 100 ARG A O 1
ATOM 785 N N . ASP A 1 101 ? 6.805 -10.744 -2.944 1.00 90.75 101 ASP A N 1
ATOM 786 C CA . ASP A 1 101 ? 7.881 -10.185 -2.113 1.00 90.75 101 ASP A CA 1
ATOM 787 C C . ASP A 1 101 ? 8.281 -8.734 -2.450 1.00 90.75 101 ASP A C 1
ATOM 789 O O . ASP A 1 101 ? 9.307 -8.239 -1.980 1.00 90.75 101 ASP A O 1
ATOM 793 N N . VAL A 1 102 ? 7.476 -8.023 -3.247 1.00 93.00 102 VAL A N 1
ATOM 794 C CA . VAL A 1 102 ? 7.827 -6.700 -3.790 1.00 93.00 102 VAL A CA 1
ATOM 795 C C . VAL A 1 102 ? 8.145 -5.658 -2.710 1.00 93.00 102 VAL A C 1
ATOM 797 O O . VAL A 1 102 ? 9.080 -4.873 -2.865 1.00 93.00 102 VAL A O 1
ATOM 800 N N . LEU A 1 103 ? 7.416 -5.672 -1.589 1.00 94.81 103 LEU A N 1
ATOM 801 C CA . LEU A 1 103 ? 7.649 -4.743 -0.478 1.00 94.81 103 LEU A CA 1
ATOM 802 C C . LEU A 1 103 ? 8.933 -5.076 0.293 1.00 94.81 103 LEU A C 1
ATOM 804 O O . LEU A 1 103 ? 9.625 -4.163 0.742 1.00 94.81 103 LEU A O 1
ATOM 808 N N . PHE A 1 104 ? 9.300 -6.358 0.399 1.00 93.56 104 PHE A N 1
ATOM 809 C CA . PHE A 1 104 ? 10.557 -6.772 1.029 1.00 93.56 104 PHE A CA 1
ATOM 810 C C . PHE A 1 104 ? 11.761 -6.347 0.196 1.00 93.56 104 PHE A C 1
ATOM 812 O O . PHE A 1 104 ? 12.726 -5.807 0.739 1.00 93.56 104 PHE A O 1
ATOM 819 N N . ASP A 1 105 ? 11.692 -6.523 -1.124 1.00 92.31 105 ASP A N 1
ATOM 820 C CA . ASP A 1 105 ? 12.741 -6.040 -2.018 1.00 92.31 105 ASP A CA 1
ATOM 821 C C . ASP A 1 105 ? 12.835 -4.512 -1.998 1.00 92.31 105 ASP A C 1
ATOM 823 O O . ASP A 1 105 ? 13.942 -3.969 -2.027 1.00 92.31 105 ASP A O 1
ATOM 827 N N . ALA A 1 106 ? 11.703 -3.812 -1.885 1.00 94.06 106 ALA A N 1
ATOM 828 C CA . ALA A 1 106 ? 11.687 -2.359 -1.775 1.00 94.06 106 ALA A CA 1
ATOM 829 C C . ALA A 1 106 ? 12.339 -1.852 -0.476 1.00 94.06 106 ALA A C 1
ATOM 831 O O . ALA A 1 106 ? 13.140 -0.914 -0.518 1.00 94.06 106 ALA A O 1
ATOM 832 N N . LEU A 1 107 ? 12.067 -2.505 0.660 1.00 94.19 107 LEU A N 1
ATOM 833 C CA . LEU A 1 107 ? 12.731 -2.227 1.941 1.00 94.19 107 LEU A CA 1
ATOM 834 C C . LEU A 1 107 ? 14.236 -2.514 1.860 1.00 94.19 107 LEU A C 1
ATOM 836 O O . LEU A 1 107 ? 15.063 -1.653 2.165 1.00 94.19 107 LEU A O 1
ATOM 840 N N . LYS A 1 108 ? 14.606 -3.702 1.372 1.00 92.81 108 LYS A N 1
ATOM 841 C CA . LYS A 1 108 ? 16.000 -4.145 1.242 1.00 92.81 108 LYS A CA 1
ATOM 842 C C . LYS A 1 108 ? 16.833 -3.207 0.368 1.00 92.81 108 LYS A C 1
ATOM 844 O O . LYS A 1 108 ? 17.982 -2.916 0.698 1.00 92.81 108 LYS A O 1
ATOM 849 N N . ASN A 1 109 ? 16.267 -2.732 -0.742 1.00 90.62 109 ASN A N 1
ATOM 850 C CA . ASN A 1 109 ? 16.943 -1.826 -1.672 1.00 90.62 109 ASN A CA 1
ATOM 851 C C . ASN A 1 109 ? 16.804 -0.341 -1.298 1.00 90.62 109 ASN A C 1
ATOM 853 O O . ASN A 1 109 ? 17.335 0.507 -2.020 1.00 90.62 109 ASN A O 1
ATOM 857 N N . ARG A 1 110 ? 16.145 -0.020 -0.172 1.00 91.06 110 ARG A N 1
ATOM 858 C CA . ARG A 1 110 ? 15.898 1.350 0.307 1.00 91.06 110 ARG A CA 1
ATOM 859 C C . ARG A 1 110 ? 15.243 2.218 -0.773 1.00 91.06 110 ARG A C 1
ATOM 861 O O . ARG A 1 110 ? 15.729 3.302 -1.104 1.00 91.06 110 ARG A O 1
ATOM 868 N N . CYS A 1 111 ? 14.161 1.709 -1.363 1.00 91.81 111 CYS A N 1
ATOM 869 C CA . CYS A 1 111 ? 13.380 2.450 -2.347 1.00 91.81 111 CYS A CA 1
ATOM 870 C C . CYS A 1 111 ? 12.919 3.805 -1.781 1.00 91.81 111 CYS A C 1
ATOM 872 O O . CYS A 1 111 ? 12.518 3.884 -0.619 1.00 91.81 111 CYS A O 1
ATOM 874 N N . PRO A 1 112 ? 12.903 4.875 -2.595 1.00 92.50 112 PRO A N 1
ATOM 875 C CA . PRO A 1 112 ? 12.296 6.136 -2.205 1.00 92.50 112 PRO A CA 1
ATOM 876 C C . PRO A 1 112 ? 10.824 5.963 -1.839 1.00 92.50 112 PRO A C 1
ATOM 878 O O . PRO A 1 112 ? 10.102 5.197 -2.482 1.00 92.50 112 PRO A O 1
ATOM 881 N N . LEU A 1 113 ? 10.361 6.767 -0.881 1.00 94.12 113 LEU A N 1
ATOM 882 C CA . LEU A 1 113 ? 8.995 6.701 -0.359 1.00 94.12 113 LEU A CA 1
ATOM 883 C C . LEU A 1 113 ? 7.923 6.783 -1.456 1.00 94.12 113 LEU A C 1
ATOM 885 O O . LEU A 1 113 ? 6.951 6.044 -1.414 1.00 94.12 113 LEU A O 1
ATOM 889 N N . PHE A 1 114 ? 8.120 7.622 -2.479 1.00 93.50 114 PHE A N 1
ATOM 890 C CA . PHE A 1 114 ? 7.157 7.769 -3.578 1.00 93.50 114 PHE A CA 1
ATOM 891 C C . PHE A 1 114 ? 7.034 6.515 -4.462 1.00 93.50 114 PHE A C 1
ATOM 893 O O . PHE A 1 114 ? 5.999 6.309 -5.086 1.00 93.50 114 PHE A O 1
ATOM 900 N N . VAL A 1 115 ? 8.083 5.688 -4.551 1.00 93.62 115 VAL A N 1
ATOM 901 C CA . VAL A 1 115 ? 8.015 4.390 -5.242 1.00 93.62 115 VAL A CA 1
ATOM 902 C C . VAL A 1 115 ? 7.276 3.394 -4.365 1.00 93.62 115 VAL A C 1
ATOM 904 O O . VAL A 1 115 ? 6.420 2.670 -4.858 1.00 93.62 115 VAL A O 1
ATOM 907 N N . PHE A 1 116 ? 7.587 3.389 -3.069 1.00 95.50 116 PHE A N 1
ATOM 908 C CA . PHE A 1 116 ? 6.942 2.515 -2.097 1.00 95.50 116 PHE A CA 1
ATOM 909 C C . PHE A 1 116 ? 5.427 2.765 -2.022 1.00 95.50 116 PHE A C 1
ATOM 911 O O . PHE A 1 116 ? 4.648 1.824 -2.124 1.00 95.50 116 PHE A O 1
ATOM 918 N N . ASP A 1 117 ? 5.007 4.031 -1.940 1.00 95.81 117 ASP A N 1
ATOM 919 C CA . ASP A 1 117 ? 3.595 4.438 -1.969 1.00 95.81 117 ASP A CA 1
ATOM 920 C C . ASP A 1 117 ? 2.906 4.020 -3.268 1.00 95.81 117 ASP A C 1
ATOM 922 O O . ASP A 1 117 ? 1.801 3.487 -3.238 1.00 95.81 117 ASP A O 1
ATOM 926 N N . GLU A 1 118 ? 3.570 4.168 -4.416 1.00 95.69 118 GLU A N 1
ATOM 927 C CA . GLU A 1 118 ? 2.995 3.690 -5.673 1.00 95.69 118 GLU A CA 1
ATOM 928 C C . GLU A 1 118 ? 2.785 2.169 -5.667 1.00 95.69 118 GLU A C 1
ATOM 930 O O . GLU A 1 118 ? 1.747 1.706 -6.123 1.00 95.69 118 GLU A O 1
ATOM 935 N N . LEU A 1 119 ? 3.715 1.378 -5.123 1.00 95.38 119 LEU A N 1
ATOM 936 C CA . LEU A 1 119 ? 3.533 -0.076 -5.019 1.00 95.38 119 LEU A CA 1
ATOM 937 C C . LEU A 1 119 ? 2.306 -0.433 -4.166 1.00 95.38 119 LEU A C 1
ATOM 939 O O . LEU A 1 119 ? 1.524 -1.300 -4.556 1.00 95.38 119 LEU A O 1
ATOM 943 N N . LEU A 1 120 ? 2.100 0.266 -3.047 1.00 95.00 120 LEU A N 1
ATOM 944 C CA . LEU A 1 120 ? 0.922 0.087 -2.193 1.00 95.00 120 LEU A CA 1
ATOM 945 C C . LEU A 1 120 ? -0.374 0.470 -2.922 1.00 95.00 120 LEU A C 1
ATOM 947 O O . LEU A 1 120 ? -1.331 -0.304 -2.911 1.00 95.00 120 LEU A O 1
ATOM 951 N N . LYS A 1 121 ? -0.391 1.597 -3.648 1.00 93.38 121 LYS A N 1
ATOM 952 C CA . LYS A 1 121 ? -1.535 2.016 -4.487 1.00 93.38 121 LYS A CA 1
ATOM 953 C C . LYS A 1 121 ? -1.902 0.991 -5.549 1.00 93.38 121 LYS A C 1
ATOM 955 O O . LYS A 1 121 ? -3.075 0.846 -5.883 1.00 93.38 121 LYS A O 1
ATOM 960 N N . GLN A 1 122 ? -0.905 0.293 -6.081 1.00 94.50 122 GLN A N 1
ATOM 961 C CA . GLN A 1 122 ? -1.093 -0.747 -7.087 1.00 94.50 122 GLN A CA 1
ATOM 962 C C . GLN A 1 122 ? -1.533 -2.095 -6.488 1.00 94.50 122 GLN A C 1
ATOM 964 O O . GLN A 1 122 ? -1.756 -3.045 -7.236 1.00 94.50 122 GLN A O 1
ATOM 969 N N . GLY A 1 123 ? -1.709 -2.174 -5.164 1.00 91.25 123 GLY A N 1
ATOM 970 C CA . GLY A 1 123 ? -2.248 -3.342 -4.470 1.00 91.25 123 GLY A CA 1
ATOM 971 C C . GLY A 1 123 ? -1.190 -4.288 -3.909 1.00 91.25 123 GLY A C 1
ATOM 972 O O . GLY A 1 123 ? -1.454 -5.484 -3.799 1.00 91.25 123 GLY A O 1
ATOM 973 N N . ALA A 1 124 ? 0.011 -3.794 -3.586 1.00 93.31 124 ALA A N 1
ATOM 974 C CA . ALA A 1 124 ? 1.023 -4.621 -2.938 1.00 93.31 124 ALA A CA 1
ATOM 975 C C . ALA A 1 124 ? 0.532 -5.078 -1.554 1.00 93.31 124 ALA A C 1
ATOM 977 O O . ALA A 1 124 ? 0.040 -4.273 -0.765 1.00 93.31 124 ALA A O 1
ATOM 978 N N . ASP A 1 125 ? 0.669 -6.374 -1.267 1.00 89.25 125 ASP A N 1
ATOM 979 C CA . ASP A 1 125 ? 0.149 -6.974 -0.038 1.00 89.25 125 ASP A CA 1
ATOM 980 C C . ASP A 1 125 ? 1.001 -6.580 1.178 1.00 89.25 125 ASP A C 1
ATOM 982 O O . ASP A 1 125 ? 2.154 -6.994 1.314 1.00 89.25 125 ASP A O 1
ATOM 986 N N . VAL A 1 126 ? 0.408 -5.795 2.077 1.00 90.12 126 VAL A N 1
ATOM 987 C CA . VAL A 1 126 ? 1.030 -5.335 3.327 1.00 90.12 126 VAL A CA 1
ATOM 988 C C . VAL A 1 126 ? 1.063 -6.392 4.434 1.00 90.12 126 VAL A C 1
ATOM 990 O O . VAL A 1 126 ? 1.743 -6.191 5.439 1.00 90.12 126 VAL A O 1
ATOM 993 N N . TYR A 1 127 ? 0.344 -7.506 4.279 1.00 86.81 127 TYR A N 1
ATOM 994 C CA . TYR A 1 127 ? 0.257 -8.585 5.270 1.00 86.81 127 TYR A CA 1
ATOM 995 C C . TYR A 1 127 ? 1.037 -9.832 4.867 1.00 86.81 127 TYR A C 1
ATOM 997 O O . TYR A 1 127 ? 1.194 -10.751 5.674 1.00 86.81 127 TYR A O 1
ATOM 1005 N N . HIS A 1 128 ? 1.512 -9.886 3.625 1.00 87.81 128 HIS A N 1
ATOM 1006 C CA . HIS A 1 128 ? 2.314 -10.995 3.139 1.00 87.81 128 HIS A CA 1
ATOM 1007 C C . HIS A 1 128 ? 3.582 -11.170 3.985 1.00 87.81 128 HIS A C 1
ATOM 1009 O O . HIS A 1 128 ? 4.329 -10.219 4.193 1.00 87.81 128 HIS A O 1
ATOM 1015 N N . THR A 1 129 ? 3.849 -12.389 4.453 1.00 88.00 129 THR A N 1
ATOM 1016 C CA . THR A 1 129 ? 5.023 -12.701 5.270 1.00 88.00 129 THR A CA 1
ATOM 1017 C C . THR A 1 129 ? 6.143 -13.356 4.468 1.00 88.00 129 THR A C 1
ATOM 1019 O O . THR A 1 129 ? 5.909 -14.204 3.604 1.00 88.00 129 THR A O 1
ATOM 1022 N N . ASN A 1 130 ? 7.386 -12.984 4.771 1.00 88.50 130 ASN A N 1
ATOM 1023 C CA . ASN A 1 130 ? 8.562 -13.622 4.183 1.00 88.50 130 ASN A CA 1
ATOM 1024 C C . ASN A 1 130 ? 8.797 -15.036 4.765 1.00 88.50 130 ASN A C 1
ATOM 1026 O O . ASN A 1 130 ? 8.001 -15.554 5.545 1.00 88.50 130 ASN A O 1
ATOM 1030 N N . LEU A 1 131 ? 9.920 -15.669 4.408 1.00 88.69 131 LEU A N 1
ATOM 1031 C CA . LEU A 1 131 ? 10.288 -17.016 4.880 1.00 88.69 131 LEU A CA 1
ATOM 1032 C C . LEU A 1 131 ? 10.498 -17.133 6.403 1.00 88.69 131 LEU A C 1
ATOM 1034 O O . LEU A 1 131 ? 10.608 -18.248 6.904 1.00 88.69 131 LEU A O 1
ATOM 1038 N N . PHE A 1 132 ? 10.579 -16.010 7.117 1.00 86.88 132 PHE A N 1
ATOM 1039 C CA . PHE A 1 132 ? 10.711 -15.937 8.573 1.00 86.88 132 PHE A CA 1
ATOM 1040 C C . PHE A 1 132 ? 9.389 -15.565 9.258 1.00 86.88 132 PHE A C 1
ATOM 1042 O O . PHE A 1 132 ? 9.391 -15.185 10.420 1.00 86.88 132 PHE A O 1
ATOM 1049 N N . ASP A 1 133 ? 8.268 -15.609 8.533 1.00 86.94 133 ASP A N 1
ATOM 1050 C CA . ASP A 1 133 ? 6.957 -15.149 9.003 1.00 86.94 133 ASP A CA 1
ATOM 1051 C C . ASP A 1 133 ? 6.909 -13.658 9.398 1.00 86.94 133 ASP A C 1
ATOM 1053 O O . ASP A 1 133 ? 5.972 -13.189 10.046 1.00 86.94 133 ASP A O 1
ATOM 1057 N N . HIS A 1 134 ? 7.883 -12.869 8.939 1.00 87.81 134 HIS A N 1
ATOM 1058 C CA . HIS A 1 134 ? 7.919 -11.430 9.168 1.00 87.81 134 HIS A CA 1
ATOM 1059 C C . HIS A 1 134 ? 7.102 -10.699 8.102 1.00 87.81 134 HIS A C 1
ATOM 1061 O O . HIS A 1 134 ? 7.292 -10.924 6.905 1.00 87.81 134 HIS A O 1
ATOM 1067 N N . SER A 1 135 ? 6.225 -9.792 8.534 1.00 89.88 135 SER A N 1
ATOM 1068 C CA . SER A 1 135 ? 5.504 -8.865 7.654 1.00 89.88 135 SER A CA 1
ATOM 1069 C C . SER A 1 135 ? 6.430 -7.740 7.151 1.00 89.88 135 SER A C 1
ATOM 1071 O O . SER A 1 135 ? 7.500 -7.512 7.726 1.00 89.88 135 SER A O 1
ATOM 1073 N N . PRO A 1 136 ? 6.040 -6.970 6.119 1.00 92.31 136 PRO A N 1
ATOM 1074 C CA . PRO A 1 136 ? 6.795 -5.798 5.681 1.00 92.31 136 PRO A CA 1
ATOM 1075 C C . PRO A 1 136 ? 6.931 -4.764 6.805 1.00 92.31 136 PRO A C 1
ATOM 1077 O O . PRO A 1 136 ? 7.993 -4.165 6.965 1.00 92.31 136 PRO A O 1
ATOM 1080 N N . LEU A 1 137 ? 5.886 -4.603 7.629 1.00 92.25 137 LEU A N 1
ATOM 1081 C CA . LEU A 1 137 ? 5.920 -3.731 8.803 1.00 92.25 137 LEU A CA 1
ATOM 1082 C C . LEU A 1 137 ? 6.943 -4.212 9.839 1.00 92.25 137 LEU A C 1
ATOM 1084 O O . LEU A 1 137 ? 7.711 -3.389 10.328 1.00 92.25 137 LEU A O 1
ATOM 1088 N N . TYR A 1 138 ? 7.014 -5.520 10.123 1.00 89.81 138 TYR A N 1
ATOM 1089 C CA . TYR A 1 138 ? 8.033 -6.074 11.024 1.00 89.81 138 TYR A CA 1
ATOM 1090 C C . TYR A 1 138 ? 9.441 -5.699 10.560 1.00 89.81 138 TYR A C 1
ATOM 1092 O O . TYR A 1 138 ? 10.220 -5.145 11.328 1.00 89.81 138 TYR A O 1
ATOM 1100 N N . VAL A 1 139 ? 9.752 -5.959 9.285 1.00 91.06 139 VAL A N 1
ATOM 1101 C CA . VAL A 1 139 ? 11.086 -5.699 8.722 1.00 91.06 139 VAL A CA 1
ATOM 1102 C C . VAL A 1 139 ? 11.417 -4.205 8.769 1.00 91.06 139 VAL A C 1
ATOM 1104 O O . VAL A 1 139 ? 12.541 -3.826 9.090 1.00 91.06 139 VAL A O 1
ATOM 1107 N N . ALA A 1 140 ? 10.438 -3.336 8.502 1.00 92.38 140 ALA A N 1
ATOM 1108 C CA . ALA A 1 140 ? 10.622 -1.895 8.646 1.00 92.38 140 ALA A CA 1
ATOM 1109 C C . ALA A 1 140 ? 10.922 -1.497 10.107 1.00 92.38 140 ALA A C 1
ATOM 1111 O O . ALA A 1 140 ? 11.780 -0.647 10.351 1.00 92.38 140 ALA A O 1
ATOM 1112 N N . MET A 1 141 ? 10.259 -2.139 11.072 1.00 89.88 141 MET A N 1
ATOM 1113 C CA . MET A 1 141 ? 10.415 -1.892 12.508 1.00 89.88 141 MET A CA 1
ATOM 1114 C C . MET A 1 141 ? 11.700 -2.458 13.127 1.00 89.88 141 MET A C 1
ATOM 1116 O O . MET A 1 141 ? 12.060 -2.022 14.218 1.00 89.88 141 MET A O 1
ATOM 1120 N N . GLU A 1 142 ? 12.420 -3.372 12.467 1.00 88.44 142 GLU A N 1
ATOM 1121 C CA . GLU A 1 142 ? 13.756 -3.804 12.923 1.00 88.44 142 GLU A CA 1
ATOM 1122 C C . GLU A 1 142 ? 14.764 -2.641 12.936 1.00 88.44 142 GLU A C 1
ATOM 1124 O O . GLU A 1 142 ? 15.665 -2.606 13.779 1.00 88.44 142 GLU A O 1
ATOM 1129 N N . TYR A 1 143 ? 14.574 -1.686 12.019 1.00 88.69 143 TYR A N 1
ATOM 1130 C CA . TYR A 1 143 ? 15.372 -0.468 11.858 1.00 88.69 143 TYR A CA 1
ATOM 1131 C C . TYR A 1 143 ? 14.438 0.748 11.743 1.00 88.69 143 TYR A C 1
ATOM 1133 O O . TYR A 1 143 ? 14.292 1.339 10.668 1.00 88.69 143 TYR A O 1
ATOM 1141 N N . PRO A 1 144 ? 13.748 1.114 12.833 1.00 87.06 144 PRO A N 1
ATOM 1142 C CA . PRO A 1 144 ? 12.622 2.037 12.782 1.00 87.06 144 PRO A CA 1
ATOM 1143 C C . PRO A 1 144 ? 13.054 3.475 12.477 1.00 87.06 144 PRO A C 1
ATOM 1145 O O . PRO A 1 144 ? 12.296 4.234 11.880 1.00 87.06 144 PRO A O 1
ATOM 1148 N N . THR A 1 145 ? 14.288 3.832 12.833 1.00 86.69 145 THR A N 1
ATOM 1149 C CA . THR A 1 145 ? 14.921 5.126 12.552 1.00 86.69 145 THR A CA 1
ATOM 1150 C C . THR A 1 145 ? 15.215 5.325 11.065 1.00 86.69 145 THR A C 1
ATOM 1152 O O . THR A 1 145 ? 14.951 6.397 10.524 1.00 86.69 145 THR A O 1
ATOM 1155 N N . ASP A 1 146 ? 15.667 4.278 10.372 1.00 89.00 146 ASP A N 1
ATOM 1156 C CA . ASP A 1 146 ? 15.894 4.298 8.920 1.00 89.00 146 ASP A CA 1
ATOM 1157 C C . ASP A 1 146 ? 14.571 4.291 8.128 1.00 89.00 146 ASP A C 1
ATOM 1159 O O . ASP A 1 146 ? 14.501 4.828 7.021 1.00 89.00 146 ASP A O 1
ATOM 1163 N N . ASN A 1 147 ? 13.511 3.702 8.692 1.00 90.81 147 ASN A N 1
ATOM 1164 C CA . ASN A 1 147 ? 12.263 3.411 7.983 1.00 90.81 147 ASN A CA 1
ATOM 1165 C C . ASN A 1 147 ? 11.051 4.225 8.459 1.00 90.81 147 ASN A C 1
ATOM 1167 O O . ASN A 1 147 ? 9.931 3.869 8.110 1.00 90.81 147 ASN A O 1
ATOM 1171 N N . MET A 1 148 ? 11.230 5.320 9.206 1.00 89.81 148 MET A N 1
ATOM 1172 C CA . MET A 1 148 ? 10.122 6.071 9.834 1.00 89.81 148 MET A CA 1
ATOM 1173 C C . MET A 1 148 ? 8.966 6.378 8.870 1.00 89.81 148 MET A C 1
ATOM 1175 O O . MET A 1 148 ? 7.819 6.035 9.135 1.00 89.81 148 MET A O 1
ATOM 1179 N N . HIS A 1 149 ? 9.276 6.956 7.707 1.00 91.88 149 HIS A N 1
ATOM 1180 C CA . HIS A 1 149 ? 8.266 7.305 6.706 1.00 91.88 149 HIS A CA 1
ATOM 1181 C C . HIS A 1 149 ? 7.615 6.071 6.064 1.00 91.88 149 HIS A C 1
ATOM 1183 O O . HIS A 1 149 ? 6.446 6.111 5.697 1.00 91.88 149 HIS A O 1
ATOM 1189 N N . VAL A 1 150 ? 8.362 4.972 5.918 1.00 94.12 150 VAL A N 1
ATOM 1190 C CA . VAL A 1 150 ? 7.827 3.715 5.377 1.00 94.12 150 VAL A CA 1
ATOM 1191 C C . VAL A 1 150 ? 6.912 3.046 6.399 1.00 94.12 150 VAL A C 1
ATOM 1193 O O . VAL A 1 150 ? 5.863 2.542 6.020 1.00 94.12 150 VAL A O 1
ATOM 1196 N N . ILE A 1 151 ? 7.265 3.088 7.687 1.00 92.62 151 ILE A N 1
ATOM 1197 C CA . ILE A 1 151 ? 6.412 2.624 8.786 1.00 92.62 151 ILE A CA 1
ATOM 1198 C C . ILE A 1 151 ? 5.118 3.430 8.799 1.00 92.62 151 ILE A C 1
ATOM 1200 O O . ILE A 1 151 ? 4.046 2.840 8.786 1.00 92.62 151 ILE A O 1
ATOM 1204 N N . GLU A 1 152 ? 5.204 4.762 8.773 1.00 90.75 152 GLU A N 1
ATOM 1205 C CA . GLU A 1 152 ? 4.023 5.630 8.744 1.00 90.75 152 GLU A CA 1
ATOM 1206 C C . GLU A 1 152 ? 3.097 5.271 7.579 1.00 90.75 152 GLU A C 1
ATOM 1208 O O . GLU A 1 152 ? 1.899 5.077 7.769 1.00 90.75 152 GLU A O 1
ATOM 1213 N N . LEU A 1 153 ? 3.673 5.113 6.389 1.00 93.12 153 LEU A N 1
ATOM 1214 C CA . LEU A 1 153 ? 2.940 4.760 5.186 1.00 93.12 153 LEU A CA 1
ATOM 1215 C C . LEU A 1 153 ? 2.318 3.359 5.274 1.00 93.12 153 LEU A C 1
ATOM 1217 O O . LEU A 1 153 ? 1.146 3.196 4.965 1.00 93.12 153 LEU A O 1
ATOM 1221 N N . LEU A 1 154 ? 3.055 2.346 5.732 1.00 92.62 154 LEU A N 1
ATOM 1222 C CA . LEU A 1 154 ? 2.512 0.998 5.926 1.00 92.62 154 LEU A CA 1
ATOM 1223 C C . LEU A 1 154 ? 1.326 1.017 6.899 1.00 92.62 154 LEU A C 1
ATOM 1225 O O . LEU A 1 154 ? 0.290 0.428 6.602 1.00 92.62 154 LEU A O 1
ATOM 1229 N N . LEU A 1 155 ? 1.442 1.742 8.015 1.00 89.31 155 LEU A N 1
ATOM 1230 C CA . LEU A 1 155 ? 0.357 1.899 8.986 1.00 89.31 155 LEU A CA 1
ATOM 1231 C C . LEU A 1 155 ? -0.861 2.622 8.387 1.00 89.31 155 LEU A C 1
ATOM 1233 O O . LEU A 1 155 ? -1.990 2.266 8.705 1.00 89.31 155 LEU A O 1
ATOM 1237 N N . GLN A 1 156 ? -0.663 3.592 7.488 1.00 86.12 156 GLN A N 1
ATOM 1238 C CA . GLN A 1 156 ? -1.759 4.238 6.746 1.00 86.12 156 GLN A CA 1
ATOM 1239 C C . GLN A 1 156 ? -2.480 3.284 5.781 1.00 86.12 156 GLN A C 1
ATOM 1241 O O . GLN A 1 156 ? -3.666 3.469 5.522 1.00 86.12 156 GLN A O 1
ATOM 1246 N N . TYR A 1 157 ? -1.792 2.262 5.265 1.00 87.19 157 TYR A N 1
ATOM 1247 C CA . TYR A 1 157 ? -2.382 1.188 4.454 1.00 87.19 157 TYR A CA 1
ATOM 1248 C C . TYR A 1 157 ? -2.835 -0.007 5.310 1.00 87.19 157 TYR A C 1
ATOM 1250 O O . TYR A 1 157 ? -2.841 -1.144 4.842 1.00 87.19 157 TYR A O 1
ATOM 1258 N N . ASP A 1 158 ? -3.203 0.243 6.571 1.00 82.19 158 ASP A N 1
ATOM 1259 C CA . ASP A 1 158 ? -3.692 -0.749 7.535 1.00 82.19 158 ASP A CA 1
ATOM 1260 C C . ASP A 1 158 ? -2.725 -1.913 7.807 1.00 82.19 158 ASP A C 1
ATOM 1262 O O . ASP A 1 158 ? -3.153 -2.964 8.297 1.00 82.19 158 ASP A O 1
ATOM 1266 N N . ALA A 1 159 ? -1.429 -1.777 7.503 1.00 85.50 159 ALA A N 1
ATOM 1267 C CA . ALA A 1 159 ? -0.467 -2.835 7.779 1.00 85.50 159 ALA A CA 1
ATOM 1268 C C . ALA A 1 159 ? -0.466 -3.140 9.278 1.00 85.50 159 ALA A C 1
ATOM 1270 O O . ALA A 1 159 ? -0.233 -2.271 10.118 1.00 85.50 159 ALA A O 1
ATOM 1271 N N . TRP A 1 160 ? -0.726 -4.399 9.612 1.00 74.00 160 TRP A N 1
ATOM 1272 C CA . TRP A 1 160 ? -0.899 -4.825 10.989 1.00 74.00 160 TRP A CA 1
ATOM 1273 C C . TRP A 1 160 ? -0.321 -6.217 11.137 1.00 74.00 160 TRP A C 1
ATOM 1275 O O . TRP A 1 160 ? -0.876 -7.170 10.604 1.00 74.00 160 TRP A O 1
ATOM 1285 N N . CYS A 1 161 ? 0.824 -6.328 11.805 1.00 64.94 161 CYS A N 1
ATOM 1286 C CA . CYS A 1 161 ? 1.368 -7.604 12.258 1.00 64.94 161 CYS A CA 1
ATOM 1287 C C . CYS A 1 161 ? 2.589 -7.345 13.137 1.00 64.94 161 CYS A C 1
ATOM 1289 O O . CYS A 1 161 ? 3.515 -6.692 12.658 1.00 64.94 161 CYS A O 1
ATOM 1291 N N . THR A 1 162 ? 2.593 -7.908 14.353 1.00 56.72 162 THR A N 1
ATOM 1292 C CA . THR A 1 162 ? 3.467 -9.033 14.760 1.00 56.72 162 THR A CA 1
ATOM 1293 C C . THR A 1 162 ? 3.051 -9.602 16.108 1.00 56.72 162 THR A C 1
ATOM 1295 O O . THR A 1 162 ? 2.667 -8.865 16.996 1.00 56.72 162 THR A O 1
ATOM 1298 N N . SER A 1 163 ? 3.186 -10.911 16.330 1.00 56.53 163 SER A N 1
ATOM 1299 C CA . SER A 1 163 ? 2.930 -11.515 17.651 1.00 56.53 163 SER A CA 1
ATOM 1300 C C . SER A 1 163 ? 3.883 -11.030 18.756 1.00 56.53 163 SER A C 1
ATOM 1302 O O . SER A 1 163 ? 3.708 -11.390 19.917 1.00 56.53 163 SER A O 1
ATOM 1304 N N . GLU A 1 164 ? 4.897 -10.230 18.415 1.00 66.25 164 GLU A N 1
ATOM 1305 C CA . GLU A 1 164 ? 5.973 -9.825 19.312 1.00 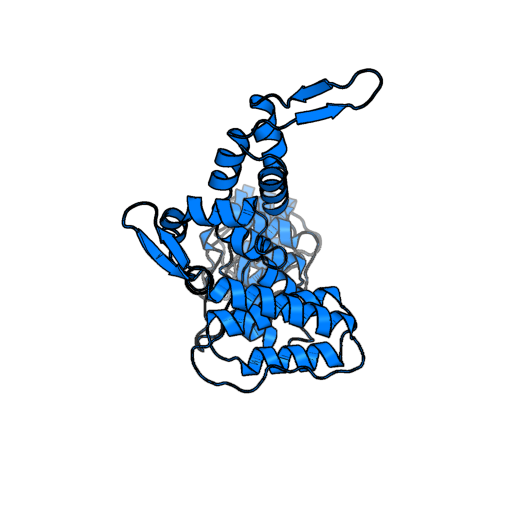66.25 164 GLU A CA 1
ATOM 1306 C C . GLU A 1 164 ? 5.803 -8.383 19.806 1.00 66.25 164 GLU A C 1
ATOM 1308 O O . GLU A 1 164 ? 6.278 -7.418 19.204 1.00 66.25 164 GLU A O 1
ATOM 1313 N N . GLN A 1 165 ? 5.174 -8.247 20.973 1.00 68.62 165 GLN A N 1
ATOM 1314 C CA . GLN A 1 165 ? 5.035 -6.988 21.716 1.00 68.62 165 GLN A CA 1
ATOM 1315 C C . GLN A 1 165 ? 6.382 -6.266 21.931 1.00 68.62 165 GLN A C 1
ATOM 1317 O O . GLN A 1 165 ? 6.454 -5.036 21.890 1.00 68.62 165 GLN A O 1
ATOM 1322 N N . LEU A 1 166 ? 7.466 -7.028 22.117 1.00 72.81 166 LEU A N 1
ATOM 1323 C CA . LEU A 1 166 ? 8.802 -6.495 22.384 1.00 72.81 166 LEU A CA 1
ATOM 1324 C C . LEU A 1 166 ? 9.334 -5.622 21.236 1.00 72.81 166 LEU A C 1
ATOM 1326 O O . LEU A 1 166 ? 10.030 -4.638 21.494 1.00 72.81 166 LEU A O 1
ATOM 1330 N N . LEU A 1 167 ? 8.982 -5.931 19.982 1.00 78.88 167 LEU A N 1
ATOM 1331 C CA . LEU A 1 167 ? 9.431 -5.142 18.836 1.00 78.88 167 LEU A CA 1
ATOM 1332 C C . LEU A 1 167 ? 8.786 -3.756 18.821 1.00 78.88 167 LEU A C 1
ATOM 1334 O O . LEU A 1 167 ? 9.476 -2.770 18.580 1.00 78.88 167 LEU A O 1
ATOM 1338 N N . TRP A 1 168 ? 7.492 -3.661 19.136 1.00 80.38 168 TRP A N 1
ATOM 1339 C CA . TRP A 1 168 ? 6.797 -2.378 19.258 1.00 80.38 168 TRP A CA 1
ATOM 1340 C C . TRP A 1 168 ? 7.422 -1.497 20.334 1.00 80.38 168 TRP A C 1
ATOM 1342 O O . TRP A 1 168 ? 7.696 -0.324 20.081 1.00 80.38 168 TRP A O 1
ATOM 1352 N N . ILE A 1 169 ? 7.703 -2.070 21.507 1.00 76.56 169 ILE A N 1
ATOM 1353 C CA . ILE A 1 169 ? 8.337 -1.355 22.623 1.00 76.56 169 ILE A CA 1
ATOM 1354 C C . ILE A 1 169 ? 9.725 -0.856 22.218 1.00 76.56 169 ILE A C 1
ATOM 1356 O O . ILE A 1 169 ? 10.044 0.319 22.412 1.00 76.56 169 ILE A O 1
ATOM 1360 N N . ARG A 1 170 ? 10.543 -1.729 21.622 1.00 78.88 170 ARG A N 1
ATOM 1361 C CA . ARG A 1 170 ? 11.884 -1.366 21.159 1.00 78.88 170 ARG A CA 1
ATOM 1362 C C . ARG A 1 170 ? 11.826 -0.281 20.087 1.00 78.88 170 ARG A C 1
ATOM 1364 O O . ARG A 1 170 ? 12.566 0.695 20.189 1.00 78.88 170 ARG A O 1
ATOM 1371 N N . ALA A 1 171 ? 10.944 -0.429 19.100 1.00 82.81 171 ALA A N 1
ATOM 1372 C CA . ALA A 1 171 ? 10.813 0.524 18.009 1.00 82.81 171 ALA A CA 1
ATOM 1373 C C . ALA A 1 171 ? 10.381 1.902 18.512 1.00 82.81 171 ALA A C 1
ATOM 1375 O O . ALA A 1 171 ? 10.989 2.906 18.148 1.00 82.81 171 ALA A O 1
ATOM 1376 N N . LEU A 1 172 ? 9.399 1.949 19.416 1.00 80.00 172 LEU A N 1
ATOM 1377 C CA . LEU A 1 172 ? 9.015 3.175 20.108 1.00 80.00 172 LEU A CA 1
ATOM 1378 C C . LEU A 1 172 ? 10.211 3.784 20.837 1.00 80.00 172 LEU A C 1
ATOM 1380 O O . LEU A 1 172 ? 10.518 4.946 20.602 1.00 80.00 172 LEU A O 1
ATOM 1384 N N . HIS A 1 173 ? 10.923 3.016 21.665 1.00 78.56 173 HIS A N 1
ATOM 1385 C CA . HIS A 1 173 ? 12.061 3.530 22.430 1.00 78.56 173 HIS A CA 1
ATOM 1386 C C . HIS A 1 173 ? 13.166 4.121 21.546 1.00 78.56 173 HIS A C 1
ATOM 1388 O O . HIS A 1 173 ? 13.698 5.197 21.831 1.00 78.56 173 HIS A O 1
ATOM 1394 N N . GLU A 1 174 ? 13.496 3.451 20.447 1.00 82.56 174 GLU A N 1
ATOM 1395 C CA . GLU A 1 174 ? 14.509 3.924 19.507 1.00 82.56 174 GLU A CA 1
ATOM 1396 C C . GLU A 1 174 ? 14.061 5.203 18.779 1.00 82.56 174 GLU A C 1
ATOM 1398 O O . GLU A 1 174 ? 14.802 6.185 18.723 1.00 82.56 174 GLU A O 1
ATOM 1403 N N . VAL A 1 175 ? 12.817 5.249 18.297 1.00 82.75 175 VAL A N 1
ATOM 1404 C CA . VAL A 1 175 ? 12.247 6.426 17.618 1.00 82.75 175 VAL A CA 1
ATOM 1405 C C . VAL A 1 175 ? 12.122 7.610 18.577 1.00 82.75 175 VAL A C 1
ATOM 1407 O O . VAL A 1 175 ? 12.438 8.739 18.214 1.00 82.75 175 VAL A O 1
ATOM 1410 N N . PHE A 1 176 ? 11.705 7.369 19.819 1.00 79.25 176 PHE A N 1
ATOM 1411 C CA . PHE A 1 176 ? 11.553 8.407 20.838 1.00 79.25 176 PHE A CA 1
ATOM 1412 C C . PHE A 1 176 ? 12.873 9.071 21.224 1.00 79.25 176 PHE A C 1
ATOM 1414 O O . PHE A 1 176 ? 12.885 10.252 21.565 1.00 79.25 176 PHE A O 1
ATOM 1421 N N . THR A 1 177 ? 13.981 8.328 21.217 1.00 77.06 177 THR A N 1
ATOM 1422 C CA . THR A 1 177 ? 15.296 8.897 21.553 1.00 77.06 177 THR A CA 1
ATOM 1423 C C . THR A 1 177 ? 15.914 9.682 20.396 1.00 77.06 177 THR A C 1
ATOM 1425 O O . THR A 1 177 ? 16.801 10.499 20.633 1.00 77.06 177 THR A O 1
ATOM 1428 N N . THR A 1 178 ? 15.443 9.474 19.164 1.00 78.94 178 THR A N 1
ATOM 1429 C CA . THR A 1 178 ? 16.078 9.993 17.943 1.00 78.94 178 THR A CA 1
ATOM 1430 C C . THR A 1 178 ? 15.253 11.039 17.194 1.00 78.94 178 THR A C 1
ATOM 1432 O O . THR A 1 178 ? 15.834 11.886 16.519 1.00 78.94 178 THR A O 1
ATOM 1435 N N . SER A 1 179 ? 13.922 11.021 17.305 1.00 77.75 179 SER A N 1
ATOM 1436 C CA . SER A 1 179 ? 13.020 11.868 16.519 1.00 77.75 179 SER A CA 1
ATOM 1437 C C . SER A 1 179 ? 12.149 12.781 17.377 1.00 77.75 179 SER A C 1
ATOM 1439 O O . SER A 1 179 ? 11.495 12.348 18.321 1.00 77.75 179 SER A O 1
ATOM 1441 N N . GLU A 1 180 ? 12.027 14.037 16.945 1.00 78.50 180 GLU A N 1
ATOM 1442 C CA . GLU A 1 180 ? 11.099 15.027 17.509 1.00 78.50 180 GLU A CA 1
ATOM 1443 C C . GLU A 1 180 ? 9.739 15.067 16.787 1.00 78.50 180 GLU A C 1
ATOM 1445 O O . GLU A 1 180 ? 8.861 15.857 17.146 1.00 78.50 180 GLU A O 1
ATOM 1450 N N . ASN A 1 181 ? 9.528 14.227 15.763 1.00 84.44 181 ASN A N 1
ATOM 1451 C CA . ASN A 1 181 ? 8.276 14.191 15.010 1.00 84.44 181 ASN A CA 1
ATOM 1452 C C . ASN A 1 181 ? 7.125 13.634 15.869 1.00 84.44 181 ASN A C 1
ATOM 1454 O O . ASN A 1 181 ? 6.842 12.434 15.885 1.00 84.44 181 ASN A O 1
ATOM 1458 N N . LYS A 1 182 ? 6.426 14.542 16.560 1.00 83.75 182 LYS A N 1
ATOM 1459 C CA . LYS A 1 182 ? 5.267 14.226 17.405 1.00 83.75 182 LYS A CA 1
ATOM 1460 C C . LYS A 1 182 ? 4.131 13.546 16.636 1.00 83.75 182 LYS A C 1
ATOM 1462 O O . LYS A 1 182 ? 3.426 12.740 17.231 1.00 83.75 182 LYS A O 1
ATOM 1467 N N . ALA A 1 183 ? 3.933 13.859 15.352 1.00 85.88 183 ALA A N 1
ATOM 1468 C CA . ALA A 1 183 ? 2.865 13.254 14.555 1.00 85.88 183 ALA A CA 1
ATOM 1469 C C . ALA A 1 183 ? 3.135 11.762 14.326 1.00 85.88 183 ALA A C 1
ATOM 1471 O O . ALA A 1 183 ? 2.280 10.934 14.633 1.00 85.88 183 ALA A O 1
ATOM 1472 N N . PHE A 1 184 ? 4.357 11.418 13.914 1.00 84.88 184 PHE A N 1
ATOM 1473 C CA . PHE A 1 184 ? 4.772 10.024 13.764 1.00 84.88 184 PHE A CA 1
ATOM 1474 C C . PHE A 1 184 ? 4.716 9.260 15.093 1.00 84.88 184 PHE A C 1
ATOM 1476 O O . PHE A 1 184 ? 4.191 8.151 15.149 1.00 84.88 184 PHE A O 1
ATOM 1483 N N . LEU A 1 185 ? 5.184 9.874 16.187 1.00 86.69 185 LEU A N 1
ATOM 1484 C CA . LEU A 1 185 ? 5.101 9.273 17.522 1.00 86.69 185 LEU A CA 1
ATOM 1485 C C . LEU A 1 185 ? 3.653 8.991 17.936 1.00 86.69 185 LEU A C 1
ATOM 1487 O O . LEU A 1 185 ? 3.377 7.917 18.459 1.00 86.69 185 LEU A O 1
ATOM 1491 N N . LYS A 1 186 ? 2.713 9.907 17.664 1.00 87.94 186 LYS A N 1
ATOM 1492 C CA . LYS A 1 186 ? 1.283 9.664 17.906 1.00 87.94 186 LYS A CA 1
ATOM 1493 C C . LYS A 1 186 ? 0.766 8.478 17.096 1.00 87.94 186 LYS A C 1
ATOM 1495 O O . LYS A 1 186 ? 0.101 7.622 17.667 1.00 87.94 186 LYS A O 1
ATOM 1500 N N . VAL A 1 187 ? 1.104 8.388 15.808 1.00 87.81 187 VAL A N 1
ATOM 1501 C CA . VAL A 1 187 ? 0.733 7.234 14.970 1.00 87.81 187 VAL A CA 1
ATOM 1502 C C . VAL A 1 187 ? 1.288 5.938 15.572 1.00 87.81 187 VAL A C 1
ATOM 1504 O O . VAL A 1 187 ? 0.547 4.976 15.754 1.00 87.81 187 VAL A O 1
ATOM 1507 N N . LEU A 1 188 ? 2.559 5.920 15.972 1.00 86.50 188 LEU A N 1
ATOM 1508 C CA . LEU A 1 188 ? 3.190 4.727 16.532 1.00 86.50 188 LEU A CA 1
ATOM 1509 C C . LEU A 1 188 ? 2.575 4.320 17.885 1.00 86.50 188 LEU A C 1
ATOM 1511 O O . LEU A 1 188 ? 2.291 3.142 18.088 1.00 86.50 188 LEU A O 1
ATOM 1515 N N . ILE A 1 189 ? 2.296 5.280 18.779 1.00 87.00 189 ILE A N 1
ATOM 1516 C CA . ILE A 1 189 ? 1.586 5.048 20.053 1.00 87.00 189 ILE A CA 1
ATOM 1517 C C . ILE A 1 189 ? 0.195 4.474 19.791 1.00 87.00 189 ILE A C 1
ATOM 1519 O O . ILE A 1 189 ? -0.180 3.475 20.402 1.00 87.00 189 ILE A O 1
ATOM 1523 N N . LYS A 1 190 ? -0.561 5.086 18.875 1.00 88.44 190 LYS A N 1
ATOM 1524 C CA . LYS A 1 190 ? -1.915 4.669 18.504 1.00 88.44 190 LYS A CA 1
ATOM 1525 C C . LYS A 1 190 ? -1.949 3.202 18.076 1.00 88.44 190 LYS A C 1
ATOM 1527 O O . LYS A 1 190 ? -2.759 2.435 18.593 1.00 88.44 190 LYS A O 1
ATOM 1532 N N . TYR A 1 191 ? -1.059 2.794 17.171 1.00 87.00 191 TYR A N 1
ATOM 1533 C CA . TYR A 1 191 ? -1.027 1.415 16.678 1.00 87.00 191 TYR A CA 1
ATOM 1534 C C . TYR A 1 191 ? -0.441 0.426 17.693 1.00 87.00 191 TYR A C 1
ATOM 1536 O O . TYR A 1 191 ? -0.973 -0.675 17.829 1.00 87.00 191 TYR A O 1
ATOM 1544 N N . ALA A 1 192 ? 0.580 0.815 18.464 1.00 83.06 192 ALA A N 1
ATOM 1545 C CA . ALA A 1 192 ? 1.155 -0.032 19.511 1.00 83.06 192 ALA A CA 1
ATOM 1546 C C . ALA A 1 192 ? 0.156 -0.326 20.642 1.00 83.06 192 ALA A C 1
ATOM 1548 O O . ALA A 1 192 ? 0.007 -1.471 21.072 1.00 83.06 192 ALA A O 1
ATOM 1549 N N . THR A 1 193 ? -0.567 0.700 21.101 1.00 84.94 193 THR A N 1
ATOM 1550 C CA . THR A 1 193 ? -1.623 0.547 22.112 1.00 84.94 193 THR A CA 1
ATOM 1551 C C . THR A 1 193 ? -2.747 -0.330 21.583 1.00 84.94 193 THR A C 1
ATOM 1553 O O . THR A 1 193 ? -3.131 -1.283 22.251 1.00 84.94 193 THR A O 1
ATOM 1556 N N . LEU A 1 194 ? -3.224 -0.106 20.359 1.00 84.06 194 LEU A N 1
ATOM 1557 C CA . LEU A 1 194 ? -4.278 -0.944 19.795 1.00 84.06 194 LEU A CA 1
ATOM 1558 C C . LEU A 1 194 ? -3.835 -2.405 19.655 1.00 84.06 194 LEU A C 1
ATOM 1560 O O . LEU A 1 194 ? -4.583 -3.312 20.014 1.00 84.06 194 LEU A O 1
ATOM 1564 N N . HIS A 1 195 ? -2.597 -2.636 19.212 1.00 80.44 195 HIS A N 1
ATOM 1565 C CA . HIS A 1 195 ? -2.003 -3.966 19.107 1.00 80.44 195 HIS A CA 1
ATOM 1566 C C . HIS A 1 195 ? -2.045 -4.734 20.438 1.00 80.44 195 HIS A C 1
ATOM 1568 O O . HIS A 1 195 ? -2.496 -5.882 20.468 1.00 80.44 195 HIS A O 1
ATOM 1574 N N . LYS A 1 196 ? -1.661 -4.077 21.542 1.00 79.44 196 LYS A N 1
ATOM 1575 C CA . LYS A 1 196 ? -1.741 -4.617 22.911 1.00 79.44 196 LYS A CA 1
ATOM 1576 C C . LYS A 1 196 ? -3.143 -5.159 23.218 1.00 79.44 196 LYS A C 1
ATOM 1578 O O . LYS A 1 196 ? -3.299 -6.292 23.660 1.00 79.44 196 LYS A O 1
ATOM 1583 N N . TYR A 1 197 ? -4.194 -4.387 22.939 1.00 78.50 197 TYR A N 1
ATOM 1584 C CA . TYR A 1 197 ? -5.570 -4.792 23.262 1.00 78.50 197 TYR A CA 1
ATOM 1585 C C . TYR A 1 197 ? -6.179 -5.805 22.285 1.00 78.50 197 TYR A C 1
ATOM 1587 O O . TYR A 1 197 ? -7.071 -6.560 22.683 1.00 78.50 197 TYR A O 1
ATOM 1595 N N . VAL A 1 198 ? -5.720 -5.824 21.032 1.00 76.88 198 VAL A N 1
ATOM 1596 C CA . VAL A 1 198 ? -6.196 -6.752 19.998 1.00 76.88 198 VAL A CA 1
ATOM 1597 C C . VAL A 1 198 ? -5.630 -8.162 20.202 1.00 76.88 198 VAL A C 1
ATOM 1599 O O . VAL A 1 198 ? -6.385 -9.129 20.091 1.00 76.88 198 VAL A O 1
ATOM 1602 N N . PHE A 1 199 ? -4.344 -8.298 20.552 1.00 70.69 199 PHE A N 1
ATOM 1603 C CA . PHE A 1 199 ? -3.654 -9.597 20.549 1.00 70.69 199 PHE A CA 1
ATOM 1604 C C . PHE A 1 199 ? -3.287 -10.163 21.932 1.00 70.69 199 PHE A C 1
ATOM 1606 O O . PHE A 1 199 ? -3.080 -11.373 22.047 1.00 70.69 199 PHE A O 1
ATOM 1613 N N . GLU A 1 200 ? -3.251 -9.370 23.009 1.00 66.19 200 GLU A N 1
ATOM 1614 C CA . GLU A 1 200 ? -2.845 -9.895 24.321 1.00 66.19 200 GLU A CA 1
ATOM 1615 C C . GLU A 1 200 ? -4.022 -10.441 25.138 1.00 66.19 200 GLU A C 1
ATOM 1617 O O . GLU A 1 200 ? -4.917 -9.712 25.573 1.00 66.19 200 GLU A O 1
ATOM 1622 N N . ASN A 1 201 ? -3.982 -11.745 25.432 1.00 52.31 201 ASN A N 1
ATOM 1623 C CA . ASN A 1 201 ? -4.894 -12.419 26.367 1.00 52.31 201 ASN A CA 1
ATOM 1624 C C . ASN A 1 201 ? -4.259 -12.772 27.723 1.00 52.31 201 ASN A C 1
ATOM 1626 O O . ASN A 1 201 ? -4.964 -13.308 28.579 1.00 52.31 201 ASN A O 1
ATOM 1630 N N . LYS A 1 202 ? -2.966 -12.513 27.954 1.00 45.44 202 LYS A N 1
ATOM 1631 C CA . LYS A 1 202 ? -2.297 -12.855 29.219 1.00 45.44 202 LYS A CA 1
ATOM 1632 C C . LYS A 1 202 ? -1.222 -11.839 29.585 1.00 45.44 202 LYS A C 1
ATOM 1634 O O . LYS A 1 202 ? -0.582 -11.292 28.702 1.00 45.44 202 LYS A O 1
ATOM 1639 N N . GLN A 1 203 ? -1.101 -11.638 30.899 1.00 48.28 203 GLN A N 1
ATOM 1640 C CA . GLN A 1 203 ? -0.150 -10.787 31.616 1.00 48.28 203 GLN A CA 1
ATOM 1641 C C . GLN A 1 203 ? 1.166 -10.586 30.857 1.00 48.28 203 GLN A C 1
ATOM 1643 O O . GLN A 1 203 ? 1.939 -11.528 30.710 1.00 48.28 203 GLN A O 1
ATOM 1648 N N . ALA A 1 204 ? 1.408 -9.363 30.408 1.00 42.19 204 ALA A N 1
ATOM 1649 C CA . ALA A 1 204 ? 2.698 -8.920 29.919 1.00 42.19 204 ALA A CA 1
ATOM 1650 C C . ALA A 1 204 ? 2.940 -7.514 30.467 1.00 42.19 204 ALA A C 1
ATOM 1652 O O . ALA A 1 204 ? 1.990 -6.742 30.630 1.00 42.19 204 ALA A O 1
ATOM 1653 N N . ASP A 1 205 ? 4.192 -7.264 30.837 1.00 47.16 205 ASP A N 1
ATOM 1654 C CA . ASP A 1 205 ? 4.663 -6.109 31.591 1.00 47.16 205 ASP A CA 1
ATOM 1655 C C . ASP A 1 205 ? 4.079 -4.785 31.088 1.00 47.16 205 ASP A C 1
ATOM 1657 O O . ASP A 1 205 ? 3.821 -4.593 29.897 1.00 47.16 205 ASP A O 1
ATOM 1661 N N . GLU A 1 206 ? 3.834 -3.871 32.027 1.00 50.72 206 GLU A N 1
ATOM 1662 C CA . GLU A 1 206 ? 3.274 -2.559 31.736 1.00 50.72 206 GLU A CA 1
ATOM 1663 C C . GLU A 1 206 ? 4.035 -1.888 30.585 1.00 50.72 206 GLU A C 1
ATOM 1665 O O . GLU A 1 206 ? 5.213 -1.558 30.684 1.00 50.72 206 GLU A O 1
ATOM 1670 N N . PHE A 1 207 ? 3.320 -1.671 29.479 1.00 53.44 207 PHE A N 1
ATOM 1671 C CA . PHE A 1 207 ? 3.673 -0.747 28.406 1.00 53.44 207 PHE A CA 1
ATOM 1672 C C . PHE A 1 207 ? 3.710 0.683 28.978 1.00 53.44 207 PHE A C 1
ATOM 1674 O O . PHE A 1 207 ? 2.811 1.486 28.754 1.00 53.44 207 PHE A O 1
ATOM 1681 N N . THR A 1 208 ? 4.707 0.998 29.800 1.00 53.09 208 THR A N 1
ATOM 1682 C CA . THR A 1 208 ? 4.896 2.324 30.386 1.00 53.09 208 THR A CA 1
ATOM 1683 C C . THR A 1 208 ? 6.132 2.947 29.772 1.00 53.09 208 THR A C 1
ATOM 1685 O O . THR A 1 208 ? 7.270 2.710 30.172 1.00 53.09 208 THR A O 1
ATOM 1688 N N . PHE A 1 209 ? 5.913 3.789 28.763 1.00 56.59 209 PHE A N 1
ATOM 1689 C CA . PHE A 1 209 ? 6.960 4.684 28.303 1.00 56.59 209 PHE A CA 1
ATOM 1690 C C . PHE A 1 209 ? 7.045 5.865 29.277 1.00 56.59 209 PHE A C 1
ATOM 1692 O O . PHE A 1 209 ? 6.415 6.904 29.090 1.00 56.59 209 PHE A O 1
ATOM 1699 N N . SER A 1 210 ? 7.790 5.711 30.371 1.00 51.88 210 SER A N 1
ATOM 1700 C CA . SER A 1 210 ? 8.015 6.800 31.323 1.00 51.88 210 SER A CA 1
ATOM 1701 C C . SER A 1 210 ? 9.088 7.748 30.780 1.00 51.88 210 SER A C 1
ATOM 1703 O O . SER A 1 210 ? 10.264 7.633 31.127 1.00 51.88 210 SER A O 1
ATOM 1705 N N . ASN A 1 211 ? 8.711 8.682 29.903 1.00 54.00 211 ASN A N 1
ATOM 1706 C CA . ASN A 1 211 ? 9.610 9.759 29.486 1.00 54.00 211 ASN A CA 1
ATOM 1707 C C . ASN A 1 211 ? 9.026 11.140 29.842 1.00 54.00 211 ASN A C 1
ATOM 1709 O O . ASN A 1 211 ? 8.070 11.589 29.208 1.00 54.00 211 ASN A O 1
ATOM 1713 N N . PRO A 1 212 ? 9.605 11.853 30.827 1.00 49.97 212 PRO A N 1
ATOM 1714 C CA . PRO A 1 212 ? 9.063 13.109 31.352 1.00 49.97 212 PRO A CA 1
ATOM 1715 C C . PRO A 1 212 ? 9.138 14.306 30.384 1.00 49.97 212 PRO A C 1
ATOM 1717 O O . PRO A 1 212 ? 8.691 15.394 30.735 1.00 49.97 212 PRO A O 1
ATOM 1720 N N . ARG A 1 213 ? 9.689 14.155 29.168 1.00 57.31 213 ARG A N 1
ATOM 1721 C CA . ARG A 1 213 ? 9.859 15.267 28.211 1.00 57.31 213 ARG A CA 1
ATOM 1722 C C . ARG A 1 213 ? 8.622 15.612 27.372 1.00 57.31 213 ARG A C 1
ATOM 1724 O O . ARG A 1 213 ? 8.635 16.648 26.714 1.00 57.31 213 ARG A O 1
ATOM 1731 N N . CYS A 1 214 ? 7.567 14.795 27.364 1.00 68.00 214 CYS A N 1
ATOM 1732 C CA . CYS A 1 214 ? 6.372 15.039 26.543 1.00 68.00 214 CYS A CA 1
ATOM 1733 C C . CYS A 1 214 ? 5.090 14.569 27.245 1.00 68.00 214 CYS A C 1
ATOM 1735 O O . CYS A 1 214 ? 4.522 13.538 26.886 1.00 68.00 214 CYS A O 1
ATOM 1737 N N . LEU A 1 215 ? 4.612 15.355 28.216 1.00 77.75 215 LEU A N 1
ATOM 1738 C CA . LEU A 1 215 ? 3.334 15.120 28.902 1.00 77.75 215 LEU A CA 1
ATOM 1739 C C . LEU A 1 215 ? 2.169 14.928 27.911 1.00 77.75 215 LEU A C 1
ATOM 1741 O O . LEU A 1 215 ? 1.337 14.050 28.103 1.00 77.75 215 LEU A O 1
ATOM 1745 N N . ASP A 1 216 ? 2.168 15.671 26.800 1.00 83.19 216 ASP A N 1
ATOM 1746 C CA . ASP A 1 216 ? 1.161 15.553 25.736 1.00 83.19 216 ASP A CA 1
ATOM 1747 C C . ASP A 1 216 ? 1.078 14.143 25.129 1.00 83.19 216 ASP A C 1
ATOM 1749 O O . ASP A 1 216 ? -0.009 13.671 24.803 1.00 83.19 216 ASP A O 1
ATOM 1753 N N . LEU A 1 217 ? 2.221 13.470 24.944 1.00 83.19 217 LEU A N 1
ATOM 1754 C CA . LEU A 1 217 ? 2.263 12.126 24.356 1.00 83.19 217 LEU A CA 1
ATOM 1755 C C . LEU A 1 217 ? 1.815 11.069 25.367 1.00 83.19 217 LEU A C 1
ATOM 1757 O O . LEU A 1 217 ? 1.147 10.117 24.977 1.00 83.19 217 LEU A O 1
ATOM 1761 N N . LEU A 1 218 ? 2.116 11.271 26.653 1.00 82.44 218 LEU A N 1
ATOM 1762 C CA . LEU A 1 218 ? 1.622 10.418 27.735 1.00 82.44 218 LEU A CA 1
ATOM 1763 C C . LEU A 1 218 ? 0.099 10.550 27.911 1.00 82.44 218 LEU A C 1
ATOM 1765 O O . LEU A 1 218 ? -0.601 9.547 28.052 1.00 82.44 218 LEU A O 1
ATOM 1769 N N . ASN A 1 219 ? -0.428 11.776 27.830 1.00 87.44 219 ASN A N 1
ATOM 1770 C CA . ASN A 1 219 ? -1.871 12.019 27.832 1.00 87.44 219 ASN A CA 1
ATOM 1771 C C . ASN A 1 219 ? -2.535 11.326 26.637 1.00 87.44 219 ASN A C 1
ATOM 1773 O O . ASN A 1 219 ? -3.485 10.572 26.816 1.00 87.44 219 ASN A O 1
ATOM 1777 N N . TYR A 1 220 ? -1.975 11.495 25.435 1.00 89.75 220 TYR A N 1
ATOM 1778 C CA . TYR A 1 220 ? -2.489 10.843 24.232 1.00 89.75 220 TYR A CA 1
ATOM 1779 C C . TYR A 1 220 ? -2.428 9.309 24.311 1.00 89.75 220 TYR A C 1
ATOM 1781 O O . TYR A 1 220 ? -3.368 8.634 23.901 1.00 89.75 220 TYR A O 1
ATOM 1789 N N . GLN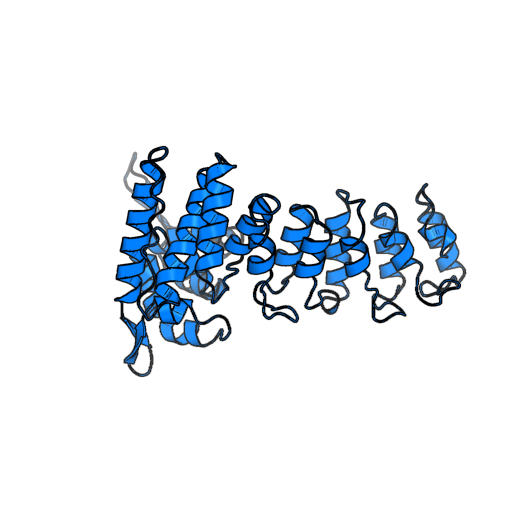 A 1 221 ? -1.358 8.740 24.877 1.00 87.50 221 GLN A N 1
ATOM 1790 C CA . GLN A 1 221 ? -1.281 7.304 25.149 1.00 87.50 221 GLN A CA 1
ATOM 1791 C C . GLN A 1 221 ? -2.423 6.860 26.071 1.00 87.50 221 GLN A C 1
ATOM 1793 O O . GLN A 1 221 ? -3.082 5.864 25.788 1.00 87.50 221 GLN A O 1
ATOM 1798 N N . THR A 1 222 ? -2.685 7.612 27.140 1.00 88.56 222 THR A N 1
ATOM 1799 C CA . THR A 1 222 ? -3.766 7.306 28.088 1.00 88.56 222 THR A CA 1
ATOM 1800 C C . THR A 1 222 ? -5.136 7.342 27.400 1.00 88.56 222 THR A C 1
ATOM 1802 O O . THR A 1 222 ? -5.967 6.461 27.616 1.00 88.56 222 THR A O 1
ATOM 1805 N N . GLU A 1 223 ? -5.374 8.322 26.525 1.00 91.56 223 GLU A N 1
ATOM 1806 C CA . GLU A 1 223 ? -6.591 8.400 25.706 1.00 91.56 223 GLU A CA 1
ATOM 1807 C C . GLU A 1 223 ? -6.729 7.179 24.776 1.00 91.56 223 GLU A C 1
ATOM 1809 O O . GLU A 1 223 ? -7.784 6.540 24.749 1.00 91.56 223 GLU A O 1
ATOM 1814 N N . CYS A 1 224 ? -5.646 6.793 24.089 1.00 91.06 224 CYS A N 1
ATOM 1815 C CA . CYS A 1 224 ? -5.595 5.600 23.237 1.00 91.06 224 CYS A CA 1
ATOM 1816 C C . CYS A 1 224 ? -5.903 4.311 24.020 1.00 91.06 224 CYS A C 1
ATOM 1818 O O . CYS A 1 224 ? -6.647 3.444 23.553 1.00 91.06 224 CYS A O 1
ATOM 1820 N N . GLU A 1 225 ? -5.351 4.174 25.227 1.00 89.38 225 GLU A N 1
ATOM 1821 C CA . GLU A 1 225 ? -5.584 3.022 26.100 1.00 89.38 225 GLU A CA 1
ATOM 1822 C C . GLU A 1 225 ? -7.035 2.949 26.589 1.00 89.38 225 GLU A C 1
ATOM 1824 O O . GLU A 1 225 ? -7.614 1.861 26.624 1.00 89.38 225 GLU A O 1
ATOM 1829 N N . ASN A 1 226 ? -7.646 4.091 26.913 1.00 89.62 226 ASN A N 1
ATOM 1830 C CA . ASN A 1 226 ? -9.049 4.165 27.317 1.00 89.62 226 ASN A CA 1
ATOM 1831 C C . ASN A 1 226 ? -9.995 3.755 26.177 1.00 89.62 226 ASN A C 1
ATOM 1833 O O . ASN A 1 226 ? -10.879 2.914 26.384 1.00 89.62 226 ASN A O 1
ATOM 1837 N N . GLU A 1 227 ? -9.794 4.287 24.966 1.00 92.50 227 GLU A N 1
ATOM 1838 C CA . GLU A 1 227 ? -10.565 3.866 23.788 1.00 92.50 227 GLU A CA 1
ATOM 1839 C C . GLU A 1 227 ? -10.336 2.380 23.477 1.00 92.50 227 GLU A C 1
ATOM 1841 O O . GLU A 1 227 ? -11.289 1.626 23.309 1.00 92.50 227 GLU A O 1
ATOM 1846 N N . SER A 1 228 ? -9.094 1.897 23.503 1.00 89.25 228 SER A N 1
ATOM 1847 C CA . SER A 1 228 ? -8.800 0.482 23.234 1.00 89.25 228 SER A CA 1
ATOM 1848 C C . SER A 1 228 ? -9.418 -0.470 24.267 1.00 89.25 228 SER A C 1
ATOM 1850 O O . SER A 1 228 ? -9.963 -1.521 23.918 1.00 89.25 228 SER A O 1
ATOM 1852 N N . SER A 1 229 ? -9.401 -0.094 25.548 1.00 87.56 229 SER A N 1
ATOM 1853 C CA . SER A 1 229 ? -10.024 -0.855 26.638 1.00 87.56 229 SER A CA 1
ATOM 1854 C C . SER A 1 229 ? -11.548 -0.915 26.505 1.00 87.56 229 SER A C 1
ATOM 1856 O O . SER A 1 229 ? -12.159 -1.964 26.732 1.00 87.56 229 SER A O 1
ATOM 1858 N N . THR A 1 230 ? -12.176 0.193 26.106 1.00 89.19 230 THR A N 1
ATOM 1859 C CA . THR A 1 230 ? -13.625 0.248 25.862 1.00 89.19 230 THR A CA 1
ATOM 1860 C C . THR A 1 230 ? -14.013 -0.526 24.601 1.00 89.19 230 THR A C 1
ATOM 1862 O O . THR A 1 230 ? -14.945 -1.329 24.667 1.00 89.19 230 THR A O 1
ATOM 1865 N N . MET A 1 231 ? -13.249 -0.416 23.508 1.00 88.31 231 MET A N 1
ATOM 1866 C CA . MET A 1 231 ? -13.424 -1.236 22.299 1.00 88.31 231 MET A CA 1
ATOM 1867 C C . MET A 1 231 ? -13.329 -2.737 22.594 1.00 88.31 231 MET A C 1
ATOM 1869 O O . MET A 1 231 ? -14.120 -3.525 22.076 1.00 88.31 231 MET A O 1
ATOM 1873 N N . ARG A 1 232 ? -12.404 -3.156 23.465 1.00 85.06 232 ARG A N 1
ATOM 1874 C CA . ARG A 1 232 ? -12.254 -4.569 23.845 1.00 85.06 232 ARG A CA 1
ATOM 1875 C C . ARG A 1 232 ? -13.478 -5.115 24.581 1.00 85.06 232 ARG A C 1
ATOM 1877 O O . ARG A 1 232 ? -13.797 -6.295 24.431 1.00 85.06 232 ARG A O 1
ATOM 1884 N N . LYS A 1 233 ? -14.137 -4.274 25.382 1.00 85.81 233 LYS A N 1
ATOM 1885 C CA . LYS A 1 233 ? -15.341 -4.618 26.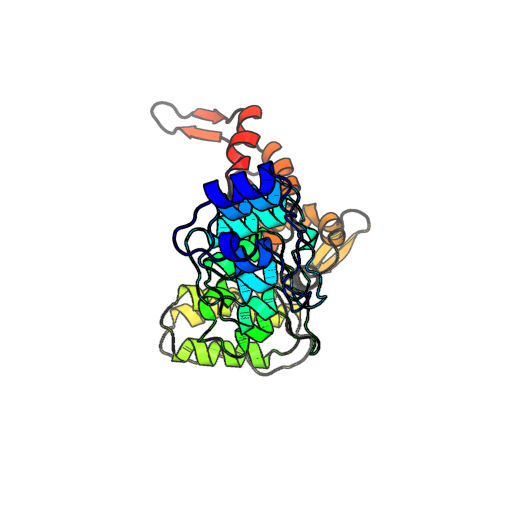158 1.00 85.81 233 LYS A CA 1
ATOM 1886 C C . LYS A 1 233 ? -16.626 -4.522 25.334 1.00 85.81 233 LYS A C 1
ATOM 1888 O O . LYS A 1 233 ? -17.612 -5.155 25.699 1.00 85.81 233 LYS A O 1
ATOM 1893 N N . LEU A 1 234 ? -16.631 -3.742 24.253 1.00 86.12 234 LEU A N 1
ATOM 1894 C CA . LEU A 1 234 ? -17.800 -3.560 23.402 1.00 86.12 234 LEU A CA 1
ATOM 1895 C C . LEU A 1 234 ? -18.087 -4.831 22.592 1.00 86.12 234 LEU A C 1
ATOM 1897 O O . LEU A 1 234 ? -17.308 -5.204 21.713 1.00 86.12 234 LEU A O 1
ATOM 1901 N N . ALA A 1 235 ? -19.228 -5.461 22.869 1.00 83.81 235 ALA A N 1
ATOM 1902 C CA . ALA A 1 235 ? -19.772 -6.547 22.066 1.00 83.81 235 ALA A CA 1
ATOM 1903 C C . ALA A 1 235 ? -20.550 -5.984 20.867 1.00 83.81 235 ALA A C 1
ATOM 1905 O O . ALA A 1 235 ? -21.415 -5.119 21.011 1.00 83.81 235 ALA A O 1
ATOM 1906 N N . ILE A 1 236 ? -20.230 -6.482 19.677 1.00 82.12 236 ILE A N 1
ATOM 1907 C CA . ILE A 1 236 ? -20.881 -6.148 18.415 1.00 82.12 236 ILE A CA 1
ATOM 1908 C C . ILE A 1 236 ? -21.765 -7.321 18.014 1.00 82.12 236 ILE A C 1
ATOM 1910 O O . ILE A 1 236 ? -21.316 -8.467 17.975 1.00 82.12 236 ILE A O 1
ATOM 1914 N N . LEU A 1 237 ? -23.019 -7.012 17.699 1.00 78.75 237 LEU A N 1
ATOM 1915 C CA . LEU A 1 237 ? -24.029 -7.989 17.312 1.00 78.75 237 LEU A CA 1
ATOM 1916 C C . LEU A 1 237 ? -24.054 -8.191 15.795 1.00 78.75 237 LEU A C 1
ATOM 1918 O O . LEU A 1 237 ? -24.077 -7.223 15.027 1.00 78.75 237 LEU A O 1
ATOM 1922 N N . GLU A 1 238 ? -24.088 -9.458 15.382 1.00 78.44 238 GLU A N 1
ATOM 1923 C CA . GLU A 1 238 ? -24.336 -9.876 14.000 1.00 78.44 238 GLU A CA 1
ATOM 1924 C C . GLU A 1 238 ? -25.809 -9.646 13.614 1.00 78.44 238 GLU A C 1
ATOM 1926 O O . GLU A 1 238 ? -26.728 -9.955 14.374 1.00 78.44 238 GLU A O 1
ATOM 1931 N N . LYS A 1 239 ? -26.040 -9.204 12.369 1.00 68.31 239 LYS A N 1
ATOM 1932 C CA . LYS A 1 239 ? -27.372 -8.901 11.818 1.00 68.31 239 LYS A CA 1
ATOM 1933 C C . LYS A 1 239 ? -28.329 -10.104 11.722 1.00 68.31 239 LYS A C 1
ATOM 1935 O O . LYS A 1 239 ? -29.539 -9.903 11.746 1.00 68.31 239 LYS A O 1
ATOM 1940 N N . ARG A 1 240 ? -27.820 -11.334 11.548 1.00 65.62 240 ARG A N 1
ATOM 1941 C CA . ARG A 1 240 ? -28.636 -12.528 11.223 1.00 65.62 240 ARG A CA 1
ATOM 1942 C C . ARG A 1 240 ? -28.916 -13.454 12.406 1.00 65.62 240 ARG A C 1
ATOM 1944 O O . ARG A 1 240 ? -30.046 -13.898 12.556 1.00 65.62 240 ARG A O 1
ATOM 1951 N N . ASN A 1 241 ? -27.903 -13.744 13.222 1.00 68.00 241 ASN A N 1
ATOM 1952 C CA . ASN A 1 241 ? -27.966 -14.810 14.229 1.00 68.00 241 ASN A CA 1
ATOM 1953 C C . ASN A 1 241 ? -27.758 -14.315 15.670 1.00 68.00 241 ASN A C 1
ATOM 1955 O O . ASN A 1 241 ? -27.763 -15.129 16.589 1.00 68.00 241 ASN A O 1
ATOM 1959 N N . GLY A 1 242 ? -27.525 -13.011 15.873 1.00 71.06 242 GLY A N 1
ATOM 1960 C CA . GLY A 1 242 ? -27.289 -12.433 17.200 1.00 71.06 242 GLY A CA 1
ATOM 1961 C C . GLY A 1 242 ? -25.977 -12.869 17.862 1.00 71.06 242 GLY A C 1
ATOM 1962 O O . GLY A 1 242 ? -25.835 -12.723 19.071 1.00 71.06 242 GLY A O 1
ATOM 1963 N N . LYS A 1 243 ? -25.017 -13.415 17.102 1.00 77.75 243 LYS A N 1
ATOM 1964 C CA . LYS A 1 243 ? -23.687 -13.737 17.632 1.00 77.75 243 LYS A CA 1
ATOM 1965 C C . LYS A 1 243 ? -22.940 -12.459 18.001 1.00 77.75 243 LYS A C 1
ATOM 1967 O O . LYS A 1 243 ? -22.912 -11.505 17.222 1.00 77.75 243 LYS A O 1
ATOM 1972 N N . GLU A 1 244 ? -22.297 -12.486 19.161 1.00 81.56 244 GLU A N 1
ATOM 1973 C CA . GLU A 1 244 ? -21.487 -11.386 19.677 1.00 81.56 244 GLU A CA 1
ATOM 1974 C C . GLU A 1 244 ? -19.998 -11.617 19.408 1.00 81.56 244 GLU A C 1
ATOM 1976 O O . GLU A 1 244 ? -19.457 -12.691 19.684 1.00 81.56 244 GLU A O 1
ATOM 1981 N N . ILE A 1 245 ? -19.323 -10.585 18.907 1.00 82.62 245 ILE A N 1
ATOM 1982 C CA . ILE A 1 245 ? -17.862 -10.513 18.817 1.00 82.62 245 ILE A CA 1
ATOM 1983 C C . ILE A 1 245 ? -17.396 -9.192 19.426 1.00 82.62 245 ILE A C 1
ATOM 1985 O O . ILE A 1 245 ? -18.081 -8.181 19.298 1.00 82.62 245 ILE A O 1
ATOM 1989 N N . SER A 1 246 ? -16.248 -9.164 20.104 1.00 85.69 246 SER A N 1
ATOM 1990 C CA . SER A 1 246 ? -15.700 -7.877 20.546 1.00 85.69 246 SER A CA 1
ATOM 1991 C C . SER A 1 246 ? -15.128 -7.099 19.363 1.00 85.69 246 SER A C 1
ATOM 1993 O O . SER A 1 246 ? -14.561 -7.701 18.447 1.00 85.69 246 SER A O 1
ATOM 1995 N N . LEU A 1 247 ? -15.212 -5.765 19.394 1.00 84.06 247 LEU A N 1
ATOM 1996 C CA . LEU A 1 247 ? -14.680 -4.926 18.312 1.00 84.06 247 LEU A CA 1
ATOM 1997 C C . LEU A 1 247 ? -13.192 -5.203 18.052 1.00 84.06 247 LEU A C 1
ATOM 1999 O O . LEU A 1 247 ? -12.791 -5.367 16.907 1.00 84.06 247 LEU A O 1
ATOM 2003 N N . CYS A 1 248 ? -12.379 -5.346 19.101 1.00 82.00 248 CYS A N 1
ATOM 2004 C CA . CYS A 1 248 ? -10.958 -5.670 18.941 1.00 82.00 248 CYS A CA 1
ATOM 2005 C C . CYS A 1 248 ? -10.719 -7.025 18.258 1.00 82.00 248 CYS A C 1
ATOM 2007 O O . CYS A 1 248 ? -9.809 -7.127 17.444 1.00 82.00 248 CYS A O 1
ATOM 2009 N N . LYS A 1 249 ? -11.529 -8.056 18.551 1.00 79.69 249 LYS A N 1
ATOM 2010 C CA . LYS A 1 249 ? -11.410 -9.356 17.869 1.00 79.69 249 LYS A CA 1
ATOM 2011 C C . LYS A 1 249 ? -11.766 -9.236 16.394 1.00 79.69 249 LYS A C 1
ATOM 2013 O O . LYS A 1 249 ? -11.059 -9.790 15.568 1.00 79.69 249 LYS A O 1
ATOM 2018 N N . LEU A 1 250 ? -12.807 -8.469 16.081 1.00 82.38 250 LEU A N 1
ATOM 2019 C CA . LEU A 1 250 ? -13.191 -8.191 14.703 1.00 82.38 250 LEU A CA 1
ATOM 2020 C C . LEU A 1 250 ? -12.071 -7.452 13.949 1.00 82.38 250 LEU A C 1
ATOM 2022 O O . LEU A 1 250 ? -11.726 -7.831 12.838 1.00 82.38 250 LEU A O 1
ATOM 2026 N N . LEU A 1 251 ? -11.441 -6.447 14.567 1.00 80.81 251 LEU A N 1
ATOM 2027 C CA . LEU A 1 251 ? -10.299 -5.730 13.979 1.00 80.81 251 LEU A CA 1
ATOM 2028 C C . LEU A 1 251 ? -9.071 -6.631 13.748 1.00 80.81 251 LEU A C 1
ATOM 2030 O O . LEU A 1 251 ? -8.308 -6.371 12.813 1.00 80.81 251 LEU A O 1
ATOM 2034 N N . ALA A 1 252 ? -8.900 -7.679 14.564 1.00 75.88 252 ALA A N 1
ATOM 2035 C CA . ALA A 1 252 ? -7.829 -8.672 14.437 1.00 75.88 252 ALA A CA 1
ATOM 2036 C C . ALA A 1 252 ? -7.964 -9.557 13.188 1.00 75.88 252 ALA A C 1
ATOM 2038 O O . ALA A 1 252 ? -6.984 -10.163 12.752 1.00 75.88 252 ALA A O 1
ATOM 2039 N N . GLU A 1 253 ? -9.168 -9.677 12.626 1.00 73.19 253 GLU A N 1
ATOM 2040 C CA . GLU A 1 253 ? -9.418 -10.524 11.467 1.00 73.19 253 GLU A CA 1
ATOM 2041 C C . GLU A 1 253 ? -8.901 -9.835 10.199 1.00 73.19 253 GLU A C 1
ATOM 2043 O O . GLU A 1 253 ? -9.474 -8.880 9.674 1.00 73.19 253 GLU A O 1
ATOM 2048 N N . THR A 1 254 ? -7.755 -10.310 9.712 1.00 59.88 254 THR A N 1
ATOM 2049 C CA . THR A 1 254 ? -7.021 -9.692 8.598 1.00 59.88 254 THR A CA 1
ATOM 2050 C C . THR A 1 254 ? -7.329 -10.304 7.231 1.00 59.88 254 THR A C 1
ATOM 2052 O O . THR A 1 254 ? -6.903 -9.750 6.223 1.00 59.88 254 THR A O 1
ATOM 2055 N N . LYS A 1 255 ? -8.053 -11.434 7.159 1.00 54.00 255 LYS A N 1
ATOM 2056 C CA . LYS A 1 255 ? -8.110 -12.262 5.935 1.00 54.00 255 LYS A CA 1
ATOM 2057 C C . LYS A 1 255 ? -9.493 -12.532 5.334 1.00 54.00 255 LYS A C 1
ATOM 2059 O O . LYS A 1 255 ? -9.543 -13.038 4.217 1.00 54.00 255 LYS A O 1
ATOM 2064 N N . GLU A 1 256 ? -10.602 -12.158 5.974 1.00 53.09 256 GLU A N 1
ATOM 2065 C CA . GLU A 1 256 ? -11.941 -12.454 5.436 1.00 53.09 256 GLU A CA 1
ATOM 2066 C C . GLU A 1 256 ? -12.800 -11.199 5.252 1.00 53.09 256 GLU A C 1
ATOM 2068 O O . GLU A 1 256 ? -13.366 -10.646 6.191 1.00 53.09 256 GLU A O 1
ATOM 2073 N N . SER A 1 257 ? -12.959 -10.784 3.989 1.00 56.03 257 SER A N 1
ATOM 2074 C CA . SER A 1 257 ? -13.810 -9.644 3.610 1.00 56.03 257 SER A CA 1
ATOM 2075 C C . SER A 1 257 ? -15.290 -9.820 3.979 1.00 56.03 257 SER A C 1
ATOM 2077 O O . SER A 1 257 ? -16.026 -8.839 4.021 1.00 56.03 257 SER A O 1
ATOM 2079 N N . HIS A 1 258 ? -15.719 -11.053 4.268 1.00 64.94 258 HIS A N 1
ATOM 2080 C CA . HIS A 1 258 ? -17.114 -11.386 4.544 1.00 64.94 258 HIS A CA 1
ATOM 2081 C C . HIS A 1 258 ? -17.513 -11.200 6.006 1.00 64.94 258 HIS A C 1
ATOM 2083 O O . HIS A 1 258 ? -18.688 -10.962 6.269 1.00 64.94 258 HIS A O 1
ATOM 2089 N N . VAL A 1 259 ? -16.581 -11.261 6.965 1.00 71.88 259 VAL A N 1
ATOM 2090 C CA . VAL A 1 259 ? -16.960 -11.109 8.380 1.00 71.88 259 VAL A CA 1
ATOM 2091 C C . VAL A 1 259 ? -17.403 -9.676 8.659 1.00 71.88 259 VAL A C 1
ATOM 2093 O O . VAL A 1 259 ? -18.437 -9.451 9.282 1.00 71.88 259 VAL A O 1
ATOM 2096 N N . PHE A 1 260 ? -16.715 -8.687 8.091 1.00 74.06 260 PHE A N 1
ATOM 2097 C CA . PHE A 1 260 ? -17.115 -7.285 8.216 1.00 74.06 260 PHE A CA 1
ATOM 2098 C C . PHE A 1 260 ? -18.486 -6.979 7.585 1.00 74.06 260 PHE A C 1
ATOM 2100 O O . PHE A 1 260 ? -19.210 -6.139 8.117 1.00 74.06 260 PHE A O 1
ATOM 2107 N N . GLU A 1 261 ? -18.894 -7.694 6.528 1.00 76.50 261 GLU A N 1
ATOM 2108 C CA . GLU A 1 261 ? -20.234 -7.560 5.918 1.00 76.50 261 GLU A CA 1
ATOM 2109 C C . GLU A 1 261 ? -21.351 -7.996 6.885 1.00 76.50 261 GLU A C 1
ATOM 2111 O O . GLU A 1 261 ? -22.458 -7.456 6.870 1.00 76.50 261 GLU A O 1
ATOM 2116 N N . ILE A 1 262 ? -21.065 -8.954 7.771 1.00 81.19 262 ILE A N 1
ATOM 2117 C CA . ILE A 1 262 ? -22.023 -9.476 8.755 1.00 81.19 262 ILE A CA 1
ATOM 2118 C C . ILE A 1 262 ? -22.316 -8.447 9.862 1.00 81.19 262 ILE A C 1
ATOM 2120 O O . ILE A 1 262 ? -23.453 -8.348 10.345 1.00 81.19 262 ILE A O 1
ATOM 2124 N N . TYR A 1 263 ? -21.298 -7.675 10.251 1.00 83.94 263 TYR A N 1
ATOM 2125 C CA . TYR A 1 263 ? -21.341 -6.704 11.351 1.00 83.94 263 TYR A CA 1
ATOM 2126 C C . TYR A 1 263 ? -21.491 -5.245 10.886 1.00 83.94 263 TYR A C 1
ATOM 2128 O O . TYR A 1 263 ? -21.547 -4.336 11.715 1.00 83.94 263 TYR A O 1
ATOM 2136 N N . GLU A 1 264 ? -21.609 -5.018 9.577 1.00 85.25 264 GLU A N 1
ATOM 2137 C CA . GLU A 1 264 ? -21.599 -3.709 8.915 1.00 85.25 264 GLU A CA 1
ATOM 2138 C C . GLU A 1 264 ? -22.487 -2.656 9.596 1.00 85.25 264 GLU A C 1
ATOM 2140 O O . GLU A 1 264 ? -22.020 -1.568 9.922 1.00 85.25 264 GLU A O 1
ATOM 2145 N N . ALA A 1 265 ? -23.753 -2.986 9.873 1.00 83.56 265 ALA A N 1
ATOM 2146 C CA . ALA A 1 265 ? -24.710 -2.045 10.461 1.00 83.56 265 ALA A CA 1
ATOM 2147 C C . ALA A 1 265 ? -24.290 -1.574 11.866 1.00 83.56 265 ALA A C 1
ATOM 2149 O O . ALA A 1 265 ? -24.455 -0.405 12.217 1.00 83.56 265 ALA A O 1
ATOM 2150 N N . SER A 1 266 ? -23.724 -2.481 12.662 1.00 86.69 266 SER A N 1
ATOM 2151 C CA . SER A 1 266 ? -23.244 -2.182 14.010 1.00 86.69 266 SER A CA 1
ATOM 2152 C C . SER A 1 266 ? -21.969 -1.332 13.962 1.00 86.69 266 SER A C 1
ATOM 2154 O O . SER A 1 266 ? -21.844 -0.378 14.727 1.00 86.69 266 SER A O 1
ATOM 2156 N N . ILE A 1 267 ? -21.060 -1.615 13.023 1.00 87.62 267 ILE A N 1
ATOM 2157 C CA . ILE A 1 267 ? -19.838 -0.823 12.800 1.00 87.62 267 ILE A CA 1
ATOM 2158 C C . ILE A 1 267 ? -20.183 0.586 12.313 1.00 87.62 267 ILE A C 1
ATOM 2160 O O . ILE A 1 267 ? -19.649 1.568 12.823 1.00 87.62 267 ILE A O 1
ATOM 2164 N N . LEU A 1 268 ? -21.113 0.705 11.365 1.00 87.06 268 LEU A N 1
ATOM 2165 C CA . LEU A 1 268 ? -21.588 1.997 10.877 1.00 87.06 268 LEU A CA 1
ATOM 2166 C C . LEU A 1 268 ? -22.185 2.832 12.003 1.00 87.06 268 LEU A C 1
ATOM 2168 O O . LEU A 1 268 ? -21.890 4.019 12.081 1.00 87.06 268 LEU A O 1
ATOM 2172 N N . LYS A 1 269 ? -22.954 2.217 12.909 1.00 87.38 269 LYS A N 1
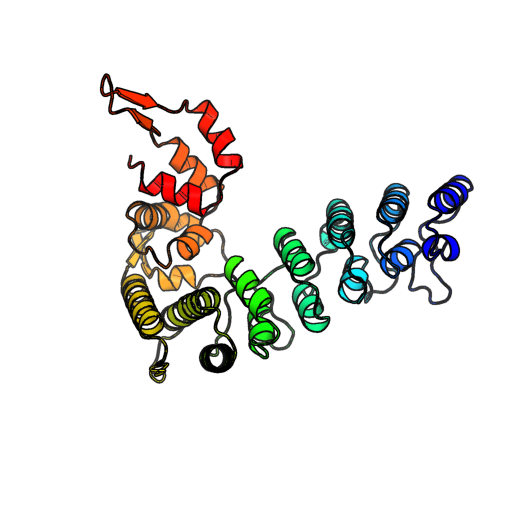ATOM 2173 C CA . LYS A 1 269 ? -23.476 2.911 14.089 1.00 87.38 269 LYS A CA 1
ATOM 2174 C C . LYS A 1 269 ? -22.351 3.456 14.974 1.00 87.38 269 LYS A C 1
ATOM 2176 O O . LYS A 1 269 ? -22.387 4.630 15.334 1.00 87.38 269 LYS A O 1
ATOM 2181 N N . ILE A 1 270 ? -21.343 2.631 15.271 1.00 88.69 270 ILE A N 1
ATOM 2182 C CA . ILE A 1 270 ? -20.156 3.021 16.055 1.00 88.69 270 ILE A CA 1
ATOM 2183 C C . ILE A 1 270 ? -19.462 4.243 15.432 1.00 88.69 270 ILE A C 1
ATOM 2185 O O . ILE A 1 270 ? -19.111 5.179 16.152 1.00 88.69 270 ILE A O 1
ATOM 2189 N N . LEU A 1 271 ? -19.311 4.251 14.104 1.00 87.38 271 LEU A N 1
ATOM 2190 C CA . LEU A 1 271 ? -18.715 5.361 13.359 1.00 87.38 271 LEU A CA 1
ATOM 2191 C C . LEU A 1 271 ? -19.602 6.616 13.372 1.00 87.38 271 LEU A C 1
ATOM 2193 O O . LEU A 1 271 ? -19.109 7.707 13.637 1.00 87.38 271 LEU A O 1
ATOM 2197 N N . THR A 1 272 ? -20.911 6.483 13.136 1.00 85.62 272 THR A N 1
ATOM 2198 C CA . THR A 1 272 ? -21.838 7.632 13.102 1.00 85.62 272 THR A CA 1
ATOM 2199 C C . THR A 1 272 ? -22.063 8.274 14.466 1.00 85.62 272 THR A C 1
ATOM 2201 O O . THR A 1 272 ? -22.341 9.468 14.546 1.00 85.62 272 THR A O 1
ATOM 2204 N N . ASP A 1 273 ? -21.952 7.492 15.540 1.00 88.50 273 ASP A N 1
ATOM 2205 C CA . ASP A 1 273 ? -22.045 7.995 16.911 1.00 88.50 273 ASP A CA 1
ATOM 2206 C C . ASP A 1 273 ? -20.697 8.524 17.432 1.00 88.50 273 ASP A C 1
ATOM 2208 O O . ASP A 1 273 ? -20.644 9.048 18.542 1.00 88.50 273 ASP A O 1
ATOM 2212 N N . ASN A 1 274 ? -19.632 8.447 16.621 1.00 87.12 274 ASN A N 1
ATOM 2213 C CA . ASN A 1 274 ? -18.279 8.900 16.947 1.00 87.12 274 ASN A CA 1
ATOM 2214 C C . ASN A 1 274 ? -17.776 8.348 18.295 1.00 87.12 274 ASN A C 1
ATOM 2216 O O . ASN A 1 274 ? -17.217 9.071 19.117 1.00 87.12 274 ASN A O 1
ATOM 2220 N N . MET A 1 275 ? -18.016 7.054 18.535 1.00 88.25 275 MET A N 1
ATOM 2221 C CA . MET A 1 275 ? -17.723 6.404 19.820 1.00 88.25 275 MET A CA 1
ATOM 2222 C C . MET A 1 275 ? -16.217 6.272 20.098 1.00 88.25 275 MET A C 1
ATOM 2224 O O . MET A 1 275 ? -15.817 6.239 21.259 1.00 88.25 275 MET A O 1
ATOM 2228 N N . PHE A 1 276 ? -15.399 6.179 19.044 1.00 91.19 276 PHE A N 1
ATOM 2229 C CA . PHE A 1 276 ? -13.947 5.961 19.115 1.00 91.19 276 PHE A CA 1
ATOM 2230 C C . PHE A 1 276 ? -13.219 6.921 18.161 1.00 91.19 276 PHE A C 1
ATOM 2232 O O . PHE A 1 276 ? -12.807 6.509 17.073 1.00 91.19 276 PHE A O 1
ATOM 2239 N N . PRO A 1 277 ? -13.131 8.222 18.488 1.00 89.38 277 PRO A N 1
ATOM 2240 C CA . PRO A 1 277 ? -12.568 9.219 17.584 1.00 89.38 277 PRO A CA 1
ATOM 2241 C C . PRO A 1 277 ? -11.102 8.945 17.222 1.00 89.38 277 PRO A C 1
ATOM 2243 O O . PRO A 1 277 ? -10.729 9.169 16.068 1.00 89.38 277 PRO A O 1
ATOM 2246 N N . ILE A 1 278 ? -10.283 8.415 18.142 1.00 90.69 278 ILE A N 1
ATOM 2247 C CA . ILE A 1 278 ? -8.864 8.116 17.872 1.00 90.69 278 ILE A CA 1
ATOM 2248 C C . ILE A 1 278 ? -8.712 6.999 16.838 1.00 90.69 278 ILE A C 1
ATOM 2250 O O . ILE A 1 278 ? -7.807 7.066 16.004 1.00 90.69 278 ILE A O 1
ATOM 2254 N N . TYR A 1 279 ? -9.583 5.990 16.887 1.00 90.12 279 TYR A N 1
ATOM 2255 C CA . TYR A 1 279 ? -9.525 4.792 16.038 1.00 90.12 279 TYR A CA 1
ATOM 2256 C C . TYR A 1 279 ? -10.587 4.753 14.935 1.00 90.12 279 TYR A C 1
ATOM 2258 O O . TYR A 1 279 ? -10.795 3.716 14.302 1.00 90.12 279 TYR A O 1
ATOM 2266 N N . SER A 1 280 ? -11.266 5.873 14.701 1.00 88.62 280 SER A N 1
ATOM 2267 C CA . SER A 1 280 ? -12.348 6.001 13.721 1.00 88.62 280 SER A CA 1
ATOM 2268 C C . SER A 1 280 ? -11.909 5.629 12.301 1.00 88.62 280 SER A C 1
ATOM 2270 O O . SER A 1 280 ? -12.617 4.895 11.615 1.00 88.62 280 SER A O 1
ATOM 2272 N N . ASP A 1 281 ? -10.718 6.059 11.894 1.00 85.88 281 ASP A N 1
ATOM 2273 C CA . ASP A 1 281 ? -10.049 5.704 10.638 1.00 85.88 281 ASP A CA 1
ATOM 2274 C C . ASP A 1 281 ? -9.773 4.196 10.532 1.00 85.88 281 ASP A C 1
ATOM 2276 O O . ASP A 1 281 ? -10.126 3.583 9.528 1.00 85.88 281 ASP A O 1
ATOM 2280 N N . VAL A 1 282 ? -9.233 3.572 11.585 1.00 86.25 282 VAL A N 1
ATOM 2281 C CA . VAL A 1 282 ? -8.924 2.130 11.630 1.00 86.25 282 VAL A CA 1
ATOM 2282 C C . VAL A 1 282 ? -10.198 1.286 11.550 1.00 86.25 282 VAL A C 1
ATOM 2284 O O . VAL A 1 282 ? -10.225 0.227 10.929 1.00 86.25 282 VAL A O 1
ATOM 2287 N N . ILE A 1 283 ? -11.285 1.741 12.174 1.00 86.69 283 ILE A N 1
ATOM 2288 C CA . ILE A 1 283 ? -12.586 1.066 12.100 1.00 86.69 283 ILE A CA 1
ATOM 2289 C C . ILE A 1 283 ? -13.201 1.261 10.706 1.00 86.69 283 ILE A C 1
ATOM 2291 O O . ILE A 1 283 ? -13.723 0.315 10.110 1.00 86.69 283 ILE A O 1
ATOM 2295 N N . ALA A 1 284 ? -13.132 2.477 10.163 1.00 84.81 284 ALA A N 1
ATOM 2296 C CA . ALA A 1 284 ? -13.665 2.812 8.848 1.00 84.81 284 ALA A CA 1
ATOM 2297 C C . ALA A 1 284 ? -12.918 2.125 7.702 1.00 84.81 284 ALA A C 1
ATOM 2299 O O . ALA A 1 284 ? -13.522 1.805 6.672 1.00 84.81 284 ALA A O 1
ATOM 2300 N N . SER A 1 285 ? -11.617 1.884 7.860 1.00 83.56 285 SER A N 1
ATOM 2301 C CA . SER A 1 285 ? -10.790 1.270 6.829 1.00 83.56 285 SER A CA 1
ATOM 2302 C C . SER A 1 285 ? -11.253 -0.148 6.492 1.00 83.56 285 SER A C 1
ATOM 2304 O O . SER A 1 285 ? -11.273 -0.518 5.311 1.00 83.56 285 SER A O 1
ATOM 2306 N N . LYS A 1 286 ? -11.776 -0.871 7.492 1.00 81.75 286 LYS A N 1
ATOM 2307 C CA . LYS A 1 286 ? -12.363 -2.211 7.357 1.00 81.75 286 LYS A CA 1
ATOM 2308 C C . LYS A 1 286 ? -13.678 -2.252 6.579 1.00 81.75 286 LYS A C 1
ATOM 2310 O O . LYS A 1 286 ? -14.056 -3.309 6.075 1.00 81.75 286 LYS A O 1
ATOM 2315 N N . LEU A 1 287 ? -14.375 -1.124 6.440 1.00 84.44 287 LEU A N 1
ATOM 2316 C CA . LEU A 1 287 ? -15.580 -1.046 5.620 1.00 84.44 287 LEU A CA 1
ATOM 2317 C C . LEU A 1 287 ? -15.234 -0.801 4.149 1.00 84.44 287 LEU A C 1
ATOM 2319 O O . LEU A 1 287 ? -14.349 -0.010 3.785 1.00 84.44 287 LEU A O 1
ATOM 2323 N N . LYS A 1 288 ? -15.992 -1.459 3.266 1.00 85.56 288 LYS A N 1
ATOM 2324 C CA . LYS A 1 288 ? -15.940 -1.177 1.832 1.00 85.56 288 LYS A CA 1
ATOM 2325 C C . LYS A 1 288 ? -16.363 0.266 1.596 1.00 85.56 288 LYS A C 1
ATOM 2327 O O . LYS A 1 288 ? -17.355 0.745 2.137 1.00 85.56 288 LYS A O 1
ATOM 2332 N N . ARG A 1 289 ? -15.633 0.957 0.721 1.00 86.25 289 ARG A N 1
ATOM 2333 C CA . ARG A 1 289 ? -15.970 2.336 0.356 1.00 86.25 289 ARG A CA 1
ATOM 2334 C C . ARG A 1 289 ? -17.388 2.434 -0.218 1.00 86.25 289 ARG A C 1
ATOM 2336 O O . ARG A 1 289 ? -18.090 3.374 0.117 1.00 86.25 289 ARG A O 1
ATOM 2343 N N . SER A 1 290 ? -17.817 1.462 -1.027 1.00 86.25 290 SER A N 1
ATOM 2344 C CA . SER A 1 290 ? -19.168 1.421 -1.609 1.00 86.25 290 SER A CA 1
ATOM 2345 C C . SER A 1 290 ? -20.271 1.466 -0.551 1.00 86.25 290 SER A C 1
ATOM 2347 O O . SER A 1 290 ? -21.208 2.238 -0.697 1.00 86.25 290 SER A O 1
ATOM 2349 N N . VAL A 1 291 ? -20.109 0.728 0.549 1.00 86.44 291 VAL A N 1
ATOM 2350 C CA . VAL A 1 291 ? -21.060 0.682 1.671 1.00 86.44 291 VAL A CA 1
ATOM 2351 C C . VAL A 1 291 ? -21.235 2.057 2.317 1.00 86.44 291 VAL A C 1
ATOM 2353 O O . VAL A 1 291 ? -22.359 2.501 2.558 1.00 86.44 291 VAL A O 1
ATOM 2356 N N . LEU A 1 292 ? -20.120 2.753 2.569 1.00 86.38 292 LEU A N 1
ATOM 2357 C CA . LEU A 1 292 ? -20.138 4.103 3.137 1.00 86.38 292 LEU A CA 1
ATOM 2358 C C . LEU A 1 292 ? -20.875 5.082 2.211 1.00 86.38 292 LEU A C 1
ATOM 2360 O O . LEU A 1 292 ? -21.639 5.924 2.678 1.00 86.38 292 LEU A O 1
ATOM 2364 N N . ILE A 1 293 ? -20.668 4.951 0.896 1.00 87.00 293 ILE A N 1
ATOM 2365 C CA . ILE A 1 293 ? -21.333 5.781 -0.115 1.00 87.00 293 ILE A CA 1
ATOM 2366 C C . ILE A 1 293 ? -22.835 5.490 -0.152 1.00 87.00 293 ILE A C 1
ATOM 2368 O O . ILE A 1 293 ? -23.623 6.430 -0.118 1.00 87.00 293 ILE A O 1
ATOM 2372 N N . GLU A 1 294 ? -23.240 4.219 -0.180 1.00 86.75 294 GLU A N 1
ATOM 2373 C CA . GLU A 1 294 ? -24.654 3.821 -0.164 1.00 86.75 294 GLU A CA 1
ATOM 2374 C C . GLU A 1 294 ? -25.382 4.409 1.043 1.00 86.75 294 GLU A C 1
ATOM 2376 O O . GLU A 1 294 ? -26.450 5.000 0.898 1.00 86.75 294 GLU A O 1
ATOM 2381 N N . HIS A 1 295 ? -24.769 4.337 2.226 1.00 85.00 295 HIS A N 1
ATOM 2382 C CA . HIS A 1 295 ? -25.345 4.927 3.428 1.00 85.00 295 HIS A CA 1
ATOM 2383 C C . HIS A 1 295 ? -25.391 6.452 3.361 1.00 85.00 295 HIS A C 1
ATOM 2385 O O . HIS A 1 295 ? -26.381 7.042 3.790 1.00 85.00 295 HIS A O 1
ATOM 2391 N N . LEU A 1 296 ? -24.379 7.105 2.785 1.00 86.38 296 LEU A N 1
ATOM 2392 C CA . LEU A 1 296 ? -24.373 8.559 2.640 1.00 86.38 296 LEU A CA 1
ATOM 2393 C C . LEU A 1 296 ? -25.482 9.034 1.691 1.00 86.38 296 LEU A C 1
ATOM 2395 O O . LEU A 1 296 ? -26.104 10.057 1.958 1.00 86.38 296 LEU A O 1
ATOM 2399 N N . LEU A 1 297 ? -25.791 8.263 0.643 1.00 85.25 297 LEU A N 1
ATOM 2400 C CA . LEU A 1 297 ? -26.899 8.545 -0.277 1.00 85.25 297 LEU A CA 1
ATOM 2401 C C . LEU A 1 297 ? -28.277 8.457 0.395 1.00 85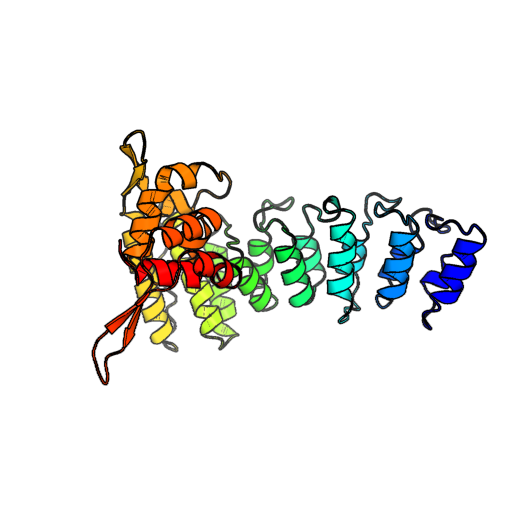.25 297 LEU A C 1
ATOM 2403 O O . LEU A 1 297 ? -29.225 9.078 -0.078 1.00 85.25 297 LEU A O 1
ATOM 2407 N N . THR A 1 298 ? -28.397 7.735 1.514 1.00 84.25 298 THR A N 1
ATOM 2408 C CA . THR A 1 298 ? -29.632 7.733 2.318 1.00 84.25 298 THR A CA 1
ATOM 2409 C C . THR A 1 298 ? -29.781 8.970 3.211 1.00 84.25 298 THR A C 1
ATOM 2411 O O . THR A 1 298 ? -30.852 9.180 3.780 1.00 84.25 298 THR A O 1
ATOM 2414 N N . ARG A 1 299 ? -28.734 9.798 3.359 1.00 85.81 299 ARG A N 1
ATOM 2415 C CA . ARG A 1 299 ? -28.753 10.996 4.210 1.00 85.81 299 ARG A CA 1
ATOM 2416 C C . ARG A 1 299 ? -29.236 12.221 3.442 1.00 85.81 299 ARG A C 1
ATOM 2418 O O . ARG A 1 299 ? -28.885 12.436 2.285 1.00 85.81 299 ARG A O 1
ATOM 2425 N N . ARG A 1 300 ? -29.979 13.094 4.126 1.00 85.06 300 ARG A N 1
ATOM 2426 C CA . ARG A 1 300 ? -30.295 14.435 3.619 1.00 85.06 300 ARG A CA 1
ATOM 2427 C C . ARG A 1 300 ? -29.149 15.380 3.963 1.00 85.06 300 ARG A C 1
ATOM 2429 O O . ARG A 1 300 ? -29.094 15.895 5.072 1.00 85.06 300 ARG A O 1
ATOM 2436 N N . ILE A 1 301 ? -28.235 15.590 3.019 1.00 85.81 301 ILE A N 1
ATOM 2437 C CA . ILE A 1 301 ? -27.136 16.552 3.168 1.00 85.81 301 ILE A CA 1
ATOM 2438 C C . ILE A 1 301 ? -27.678 17.958 2.905 1.00 85.81 301 ILE A C 1
ATOM 2440 O O . ILE A 1 301 ? -28.270 18.210 1.853 1.00 85.81 301 ILE A O 1
ATOM 2444 N N . TYR A 1 302 ? -27.467 18.876 3.846 1.00 86.12 302 TYR A N 1
ATOM 2445 C CA . TYR A 1 302 ? -27.906 20.263 3.725 1.00 86.12 302 TYR A CA 1
ATOM 2446 C C . TYR A 1 302 ? -26.885 21.241 4.307 1.00 86.12 302 TYR A C 1
ATOM 2448 O O . TYR A 1 302 ? -26.097 20.897 5.186 1.00 86.12 302 TYR A O 1
ATOM 2456 N N . ALA A 1 303 ? -26.919 22.476 3.816 1.00 84.38 303 ALA A N 1
ATOM 2457 C CA . ALA A 1 303 ? -26.242 23.615 4.415 1.00 84.38 303 ALA A CA 1
ATOM 2458 C C . ALA A 1 303 ? -27.298 24.562 4.988 1.00 84.38 303 ALA A C 1
ATOM 2460 O O . ALA A 1 303 ? -28.208 24.979 4.269 1.00 84.38 303 ALA A O 1
ATOM 2461 N N . ARG A 1 304 ? -27.177 24.902 6.273 1.00 86.69 304 ARG A N 1
ATOM 2462 C CA . ARG A 1 304 ? -28.029 25.907 6.908 1.00 86.69 304 ARG A CA 1
ATOM 2463 C C . ARG A 1 304 ? -27.459 27.295 6.634 1.00 86.69 304 ARG A C 1
ATOM 2465 O O . ARG A 1 304 ? -26.295 27.557 6.926 1.00 86.69 304 ARG A O 1
ATOM 2472 N N . ILE A 1 305 ? -28.278 28.171 6.069 1.00 88.50 305 ILE A N 1
ATOM 2473 C CA . ILE A 1 305 ? -27.963 29.587 5.894 1.00 88.50 305 ILE A CA 1
ATOM 2474 C C . ILE A 1 305 ? -28.686 30.338 6.994 1.00 88.50 305 ILE A C 1
ATOM 2476 O O . ILE A 1 305 ? -29.909 30.341 7.008 1.00 88.50 305 ILE A O 1
ATOM 2480 N N . ASP A 1 306 ? -27.944 30.974 7.898 1.00 88.38 306 ASP A N 1
ATOM 2481 C CA . ASP A 1 306 ? -28.534 31.638 9.066 1.00 88.38 306 ASP A CA 1
ATOM 2482 C C . ASP A 1 306 ? -29.083 33.041 8.755 1.00 88.38 306 ASP A C 1
ATOM 2484 O O . ASP A 1 306 ? -29.987 33.511 9.441 1.00 88.38 306 ASP A O 1
ATOM 2488 N N . MET A 1 307 ? -28.573 33.721 7.719 1.00 85.62 307 MET A N 1
ATOM 2489 C CA . MET A 1 307 ? -28.906 35.120 7.406 1.00 85.62 307 MET A CA 1
ATOM 2490 C C . MET A 1 307 ? -28.997 35.367 5.889 1.00 85.62 307 MET A C 1
ATOM 2492 O O . MET A 1 307 ? -28.236 34.759 5.136 1.00 85.62 307 MET A O 1
ATOM 2496 N N . PRO A 1 308 ? -29.858 36.291 5.409 1.00 79.75 308 PRO A N 1
ATOM 2497 C CA . PRO A 1 308 ? -30.799 37.131 6.165 1.00 79.75 308 PRO A CA 1
ATOM 2498 C C . PRO A 1 308 ? -32.121 36.433 6.533 1.00 79.75 308 PRO A C 1
ATOM 2500 O O . PRO A 1 308 ? -32.867 36.954 7.356 1.00 79.75 308 PRO A O 1
ATOM 2503 N N . TYR A 1 309 ? -32.399 35.260 5.959 1.00 85.69 309 TYR A N 1
ATOM 2504 C CA . TYR A 1 309 ? -33.552 34.425 6.301 1.00 85.69 309 TYR A CA 1
ATOM 2505 C C . TYR A 1 309 ? -33.074 32.988 6.517 1.00 85.69 309 TYR A C 1
ATOM 2507 O O . TYR A 1 309 ? -32.512 32.424 5.575 1.00 85.69 309 TYR A O 1
ATOM 2515 N N . PRO A 1 310 ? -33.285 32.394 7.705 1.00 87.00 310 PRO A N 1
ATOM 2516 C CA . PRO A 1 310 ? -32.881 31.026 7.984 1.00 87.00 310 PRO A CA 1
ATOM 2517 C C . PRO A 1 310 ? -33.530 30.040 7.013 1.00 87.00 310 PRO A C 1
ATOM 2519 O O . PRO A 1 310 ? -34.753 29.895 7.005 1.00 87.00 310 PRO A O 1
ATOM 2522 N N . HIS A 1 311 ? -32.730 29.370 6.190 1.00 87.31 311 HIS A N 1
ATOM 2523 C CA . HIS A 1 311 ? -33.212 28.302 5.316 1.00 87.31 311 HIS A CA 1
ATOM 2524 C C . HIS A 1 311 ? -32.132 27.249 5.086 1.00 87.31 311 HIS A C 1
ATOM 2526 O O . HIS A 1 311 ? -30.936 27.536 5.148 1.00 87.31 311 HIS A O 1
ATOM 2532 N N . ASP A 1 312 ? -32.571 26.024 4.811 1.00 89.88 312 ASP A N 1
ATOM 2533 C CA . ASP A 1 312 ? -31.687 24.905 4.514 1.00 89.88 312 ASP A CA 1
ATOM 2534 C C . ASP A 1 312 ? -31.614 24.709 2.993 1.00 89.88 312 ASP A C 1
ATOM 2536 O O . ASP A 1 312 ? -32.636 24.576 2.314 1.00 89.88 312 ASP A O 1
ATOM 2540 N N . ILE A 1 313 ? -30.398 24.687 2.450 1.00 86.38 313 ILE A N 1
ATOM 2541 C CA . ILE A 1 313 ? -30.139 24.311 1.060 1.00 86.38 313 ILE A CA 1
ATOM 2542 C C . ILE A 1 313 ? -29.735 22.845 1.036 1.00 86.38 313 ILE A C 1
ATOM 2544 O O . ILE A 1 313 ? -28.690 22.474 1.570 1.00 86.38 313 ILE A O 1
ATOM 2548 N N . PHE A 1 314 ? -30.549 22.016 0.389 1.00 87.12 314 PHE A N 1
ATOM 2549 C CA . PHE A 1 314 ? -30.281 20.590 0.239 1.00 87.12 314 PHE A CA 1
ATOM 2550 C C . PHE A 1 314 ? -29.390 20.324 -0.968 1.00 87.12 314 PHE A C 1
ATOM 2552 O O . PHE A 1 314 ? -29.605 20.875 -2.051 1.00 87.12 314 PHE A O 1
ATOM 2559 N N . LEU A 1 315 ? -28.414 19.435 -0.794 1.00 84.44 315 LEU A N 1
ATOM 2560 C CA . LEU A 1 315 ? -27.660 18.907 -1.920 1.00 84.44 315 LEU A CA 1
ATOM 2561 C C . LEU A 1 315 ? -28.562 17.967 -2.741 1.00 84.44 315 LEU A C 1
ATOM 2563 O O . LEU A 1 315 ? -29.168 17.062 -2.160 1.00 84.44 315 LEU A O 1
ATOM 2567 N N . PRO A 1 316 ? -28.647 18.128 -4.075 1.00 84.12 316 PRO A N 1
ATOM 2568 C CA . PRO A 1 316 ? -29.353 17.175 -4.924 1.00 84.12 316 PRO A CA 1
ATOM 2569 C C . PRO A 1 316 ? -28.748 15.772 -4.805 1.00 84.12 316 PRO A C 1
ATOM 2571 O O . PRO A 1 316 ? -27.527 15.623 -4.810 1.00 84.12 316 PRO A O 1
ATOM 2574 N N . ALA A 1 317 ? -29.584 14.732 -4.762 1.00 78.94 317 ALA A N 1
ATOM 2575 C CA . ALA A 1 317 ? -29.108 13.349 -4.659 1.00 78.94 317 ALA A CA 1
ATOM 2576 C C . ALA A 1 317 ? -28.143 12.973 -5.801 1.00 78.94 317 ALA A C 1
ATOM 2578 O O . ALA A 1 317 ? -27.163 12.268 -5.576 1.00 78.94 317 ALA A O 1
ATOM 2579 N N . ASP A 1 318 ? -28.365 13.526 -6.995 1.00 82.62 318 ASP A N 1
ATOM 2580 C CA . ASP A 1 318 ? -27.569 13.251 -8.193 1.00 82.62 318 ASP A CA 1
ATOM 2581 C C . ASP A 1 318 ? -26.149 13.842 -8.129 1.00 82.62 318 ASP A C 1
ATOM 2583 O O . ASP A 1 318 ? -25.247 13.359 -8.811 1.00 82.62 318 ASP A O 1
ATOM 2587 N N . THR A 1 319 ? -25.904 14.867 -7.301 1.00 83.88 319 THR A N 1
ATOM 2588 C CA . THR A 1 319 ? -24.572 15.489 -7.173 1.00 83.88 319 THR A CA 1
ATOM 2589 C C . THR A 1 319 ? -23.698 14.806 -6.126 1.00 83.88 319 THR A C 1
ATOM 2591 O O . THR A 1 319 ? -22.469 14.873 -6.217 1.00 83.88 319 THR A O 1
ATOM 2594 N N . ILE A 1 320 ? -24.306 14.105 -5.162 1.00 82.38 320 ILE A N 1
ATOM 2595 C CA . ILE A 1 320 ? -23.593 13.419 -4.078 1.00 82.38 320 ILE A CA 1
ATOM 2596 C C . ILE A 1 320 ? -22.575 12.402 -4.632 1.00 82.38 320 ILE A C 1
ATOM 2598 O O . ILE A 1 320 ? -21.411 12.492 -4.237 1.00 82.38 320 ILE A O 1
ATOM 2602 N N . PRO A 1 321 ? -22.904 11.506 -5.590 1.00 83.25 321 PRO A N 1
ATOM 2603 C CA . PRO A 1 321 ? -21.927 10.573 -6.157 1.00 83.25 321 PRO A CA 1
ATOM 2604 C C . PRO A 1 321 ? -20.710 11.262 -6.789 1.00 83.25 321 PRO A C 1
ATOM 2606 O O . PRO A 1 321 ? -19.584 10.784 -6.638 1.00 83.25 321 PRO A O 1
ATOM 2609 N N . HIS A 1 322 ? -20.916 12.400 -7.460 1.00 84.50 322 HIS A N 1
ATOM 2610 C CA . HIS A 1 322 ? -19.841 13.154 -8.109 1.00 84.50 322 HIS A CA 1
ATOM 2611 C C . HIS A 1 322 ? -18.881 13.777 -7.095 1.00 84.50 322 HIS A C 1
ATOM 2613 O O . HIS A 1 322 ? -17.669 13.714 -7.278 1.00 84.50 322 HIS A O 1
ATOM 2619 N N . ILE A 1 323 ? -19.408 14.333 -6.003 1.00 83.62 323 ILE A N 1
ATOM 2620 C CA . ILE A 1 323 ? -18.591 14.916 -4.931 1.00 83.62 323 ILE A CA 1
ATOM 2621 C C . ILE A 1 323 ? -17.843 13.810 -4.189 1.00 83.62 323 ILE A C 1
ATOM 2623 O O . ILE A 1 323 ? -16.630 13.882 -3.989 1.00 83.62 323 ILE A O 1
ATOM 2627 N N . VAL A 1 324 ? -18.559 12.749 -3.825 1.00 84.56 324 VAL A N 1
ATOM 2628 C CA . VAL A 1 324 ? -18.024 11.645 -3.031 1.00 84.56 324 VAL A CA 1
ATOM 2629 C C . VAL A 1 324 ? -16.954 10.858 -3.789 1.00 84.56 324 VAL A C 1
ATOM 2631 O O . VAL A 1 324 ? -16.044 10.323 -3.158 1.00 84.56 324 VAL A O 1
ATOM 2634 N N . GLY A 1 325 ? -16.971 10.851 -5.126 1.00 82.38 325 GLY A N 1
ATOM 2635 C CA . GLY A 1 325 ? -15.888 10.303 -5.950 1.00 82.38 325 GLY A CA 1
ATOM 2636 C C . GLY A 1 325 ? -14.503 10.895 -5.645 1.00 82.38 325 GLY A C 1
ATOM 2637 O O . GLY A 1 325 ? -13.501 10.206 -5.820 1.00 82.38 325 GLY A O 1
ATOM 2638 N N . HIS A 1 326 ? -14.443 12.122 -5.117 1.00 84.69 326 HIS A N 1
ATOM 2639 C CA . HIS A 1 326 ? -13.199 12.836 -4.810 1.00 84.69 326 HIS A CA 1
ATOM 2640 C C . HIS A 1 326 ? -12.836 12.885 -3.315 1.00 84.69 326 HIS A C 1
ATOM 2642 O O . HIS A 1 326 ? -11.771 13.389 -2.967 1.00 84.69 326 HIS A O 1
ATOM 2648 N N . LEU A 1 327 ? -13.689 12.377 -2.421 1.00 86.06 327 LEU A N 1
ATOM 2649 C CA . LEU A 1 327 ? -13.469 12.445 -0.969 1.00 86.06 327 LEU A CA 1
ATOM 2650 C C . LEU A 1 327 ? -12.629 11.269 -0.445 1.00 86.06 327 LEU A C 1
ATOM 2652 O O . LEU A 1 327 ? -12.713 10.163 -0.972 1.00 86.06 327 LEU A O 1
ATOM 2656 N N . SER A 1 328 ? -11.853 11.440 0.627 1.00 84.12 328 SER A N 1
ATOM 2657 C CA . SER A 1 328 ? -11.242 10.292 1.324 1.00 84.12 328 SER A CA 1
ATOM 2658 C C . SER A 1 328 ? -12.312 9.452 2.043 1.00 84.12 328 SER A C 1
ATOM 2660 O O . SER A 1 328 ? -13.456 9.892 2.185 1.00 84.12 328 SER A O 1
ATOM 2662 N N . LYS A 1 329 ? -11.976 8.228 2.488 1.00 84.12 329 LYS A N 1
ATOM 2663 C CA . LYS A 1 329 ? -12.901 7.444 3.333 1.00 84.12 329 LYS A CA 1
ATOM 2664 C C . LYS A 1 329 ? -13.262 8.222 4.607 1.00 84.12 329 LYS A C 1
ATOM 2666 O O . LYS A 1 329 ? -14.441 8.305 4.934 1.00 84.12 329 LYS A O 1
ATOM 2671 N N . ASP A 1 330 ? -12.287 8.873 5.237 1.00 82.50 330 ASP A N 1
ATOM 2672 C CA . ASP A 1 330 ? -12.494 9.660 6.461 1.00 82.50 330 ASP A CA 1
ATOM 2673 C C . ASP A 1 330 ? -13.462 10.824 6.246 1.00 82.50 330 ASP A C 1
ATOM 2675 O O . ASP A 1 330 ? -14.358 11.053 7.054 1.00 82.50 330 ASP A O 1
ATOM 2679 N N . CYS A 1 331 ? -13.354 11.531 5.115 1.00 85.94 331 CYS A N 1
ATOM 2680 C CA . CYS A 1 331 ? -14.302 12.589 4.768 1.00 85.94 331 CYS A CA 1
ATOM 2681 C C . CYS A 1 331 ? -15.738 12.056 4.654 1.00 85.94 331 CYS A C 1
ATOM 2683 O O . CYS A 1 331 ? -16.672 12.721 5.098 1.00 85.94 331 CYS A O 1
ATOM 2685 N N . ILE A 1 332 ? -15.924 10.862 4.083 1.00 87.31 332 ILE A N 1
ATOM 2686 C CA . ILE A 1 332 ? -17.247 10.232 3.963 1.00 87.31 332 ILE A CA 1
ATOM 2687 C C . ILE A 1 332 ? -17.789 9.862 5.348 1.00 87.31 332 ILE A C 1
ATOM 2689 O O . ILE A 1 332 ? -18.952 10.132 5.637 1.00 87.31 332 ILE A O 1
ATOM 2693 N N . VAL A 1 333 ? -16.953 9.294 6.219 1.00 86.00 333 VAL A N 1
ATOM 2694 C CA . VAL A 1 333 ? -17.331 8.952 7.600 1.00 86.00 333 VAL A CA 1
ATOM 2695 C C . VAL A 1 333 ? -17.721 10.196 8.393 1.00 86.00 333 VAL A C 1
ATOM 2697 O O . VAL A 1 333 ? -18.755 10.198 9.056 1.00 86.00 333 VAL A O 1
ATOM 2700 N N . ASN A 1 334 ? -16.962 11.282 8.259 1.00 86.81 334 ASN A N 1
ATOM 2701 C CA . ASN A 1 334 ? -17.284 12.551 8.907 1.00 86.81 334 ASN 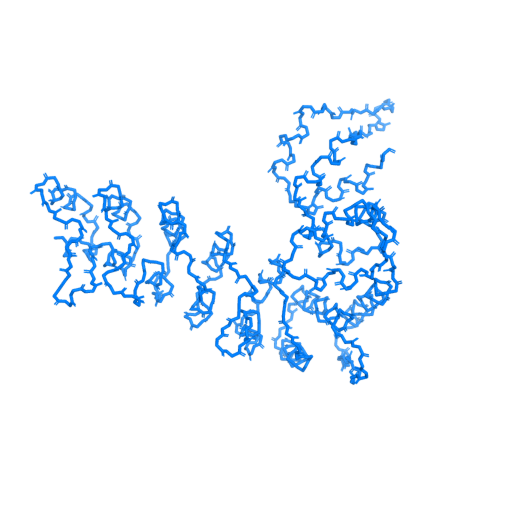A CA 1
ATOM 2702 C C . ASN A 1 334 ? -18.638 13.100 8.437 1.00 86.81 334 ASN A C 1
ATOM 2704 O O . ASN A 1 334 ? -19.441 13.535 9.260 1.00 86.81 334 ASN A O 1
ATOM 2708 N N . LEU A 1 335 ? -18.939 13.028 7.135 1.00 87.44 335 LEU A N 1
ATOM 2709 C CA . LEU A 1 335 ? -20.258 13.408 6.618 1.00 87.44 335 LEU A CA 1
ATOM 2710 C C . LEU A 1 335 ? -21.372 12.523 7.195 1.00 87.44 335 LEU A C 1
ATOM 2712 O O . LEU A 1 335 ? -22.415 13.038 7.588 1.00 87.44 335 LEU A O 1
ATOM 2716 N N . LEU A 1 336 ? -21.148 11.211 7.291 1.00 86.75 336 LEU A N 1
ATOM 2717 C CA . LEU A 1 336 ? -22.105 10.275 7.888 1.00 86.75 336 LEU A CA 1
ATOM 2718 C C . LEU A 1 336 ? -22.373 10.557 9.373 1.00 86.75 336 LEU A C 1
ATOM 2720 O O . LEU A 1 336 ? -23.502 10.367 9.825 1.00 86.75 336 LEU A O 1
ATOM 2724 N N . ALA A 1 337 ? -21.359 10.988 10.125 1.00 85.81 337 ALA A N 1
ATOM 2725 C CA . ALA A 1 337 ? -21.489 11.337 11.538 1.00 85.81 337 ALA A CA 1
ATOM 2726 C C . ALA A 1 337 ? -22.243 12.662 11.747 1.00 85.81 337 ALA A C 1
ATOM 2728 O O . ALA A 1 337 ? -23.047 12.781 12.673 1.00 85.81 337 ALA A O 1
ATOM 2729 N N . VAL A 1 338 ? -22.015 13.646 10.868 1.00 87.31 338 VAL A N 1
ATOM 2730 C CA . VAL A 1 338 ? -22.686 14.956 10.914 1.00 87.31 338 VAL A CA 1
ATOM 2731 C C . VAL A 1 338 ? -24.155 14.847 10.499 1.00 87.31 338 VAL A C 1
ATOM 2733 O O . VAL A 1 338 ? -25.033 15.374 11.182 1.00 87.31 338 VAL A O 1
ATOM 2736 N N . PHE A 1 339 ? -24.440 14.150 9.398 1.00 83.31 339 PHE A N 1
ATOM 2737 C CA . PHE A 1 339 ? -25.792 14.009 8.860 1.00 83.31 339 PHE A CA 1
ATOM 2738 C C . PHE A 1 339 ? -26.419 12.692 9.331 1.00 83.31 339 PHE A C 1
ATOM 2740 O O . PHE A 1 339 ? -26.302 11.652 8.678 1.00 83.31 339 PHE A O 1
ATOM 2747 N N . LYS A 1 340 ? -27.087 12.743 10.490 1.00 76.31 340 LYS A N 1
ATOM 2748 C CA . LYS A 1 340 ? -27.855 11.619 11.052 1.00 76.31 340 LYS A CA 1
ATOM 2749 C C . LYS A 1 340 ? -29.146 11.354 10.237 1.00 76.31 340 LYS A C 1
ATOM 2751 O O . LYS A 1 340 ? -29.599 12.268 9.546 1.00 76.31 340 LYS A O 1
ATOM 2756 N N . PRO A 1 341 ? -29.671 10.107 10.235 1.00 66.00 341 PRO A N 1
ATOM 2757 C CA . PRO A 1 341 ? -30.868 9.731 9.471 1.00 66.00 341 PRO A CA 1
ATOM 2758 C C . PRO A 1 341 ? -32.108 10.549 9.821 1.00 66.00 341 PRO A C 1
ATOM 2760 O O . PRO A 1 341 ? -32.255 10.900 11.014 1.00 66.00 341 PRO A O 1
#

Radius of gyration: 24.99 Å; chains: 1; bounding box: 58×54×72 Å

Organism: Argiope bruennichi (NCBI:txid94029)

Foldseek 3Di:
DQCQLQDPVNPLVVVVVCVVVPNDQQDADPVQFDGSLLNNLLHQNPVSSNVVSVVSPRDQDTSDPPDGSLLSNLLHPRDDPNSLVSVVVSCVVPVPSLDQCSLVSNVVNVPDPVNNLSSVVSPHDQCRADPVRAGSLRSCLVCVVSNLSVNVSSVLSVRDDDLDLPSLLVSLVVCVVPDPPPVSNLSSLLRSLLNCLLRDPDDDDDPDPPDPPCPPSVVSSVLSNVLSVVQSVDWQAFPPPRDTDRNSPVLVDDPDLVVCVRRVVRLLVCLLQCVRVSCSSSSLSSDDLVSLLVLLLVFFDWDFDPPDDTDIDTDDSVCSVVVSVPDDSVRSSVSSNVGDD

pLDDT: mean 83.48, std 10.09, range [42.19, 95.81]

Sequence (341 aa):
MHLAAINKRGNVDIMKVLIKYGGNVNLVDRSGCITPLLHALSKRYKIVLIKELIKNGASLSAPSKFLSPLSILIENRCYSIHTVPVIQELLKYNPGLLYRDVLFDALKNRCPLFVFDELLKQGADVYHTNLFDHSPLYVAMEYPTDNMHVIELLLQYDAWCTSEQLLWIRALHEVFTTSENKAFLKVLIKYATLHKYVFENKQADEFTFSNPRCLDLLNYQTECENESSTMRKLAILEKRNGKEISLCKLLAETKESHVFEIYEASILKILTDNMFPIYSDVIASKLKRSVLIEHLLTRRIYARIDMPYPHDIFLPADTIPHIVGHLSKDCIVNLLAVFKP